Protein AF-A0A947MWM9-F1 (afdb_monomer)

Sequence (208 aa):
MKNFLLGLTVGILLVPLSTSAVAQLLSDVETGSWYEPAVVRMQELGILQGYSDGTFKPKKAVTRAELAVVMDRAIQTSCAEAKVSQDSPFNCDNVTQQSDPAAKRDAQRRSDVNTILSSIYQWAIDHQGAIPTGITSVSTEICVNSQSSCVGKVRLDELVGTYVVRIPIDPLSSGIEGSGYFVKVGADSELVTVSAPSAETSDISVTR

Structure (mmCIF, N/CA/C/O backbone):
data_AF-A0A947MWM9-F1
#
_entry.id   AF-A0A947MWM9-F1
#
loop_
_atom_site.group_PDB
_atom_site.id
_atom_site.type_symbol
_atom_site.label_atom_id
_atom_site.label_alt_id
_atom_site.label_comp_id
_atom_site.label_asym_id
_atom_site.label_entity_id
_atom_site.label_seq_id
_atom_site.pdbx_PDB_ins_code
_atom_site.Cartn_x
_atom_site.Cartn_y
_atom_site.Cartn_z
_atom_site.occupancy
_atom_site.B_iso_or_equiv
_atom_site.auth_seq_id
_atom_site.auth_comp_id
_atom_site.auth_asym_id
_atom_site.auth_atom_id
_atom_site.pdbx_PDB_model_num
ATOM 1 N N . MET A 1 1 ? -47.700 61.126 44.096 1.00 40.06 1 MET A N 1
ATOM 2 C CA . MET A 1 1 ? -47.581 60.350 42.842 1.00 40.06 1 MET A CA 1
ATOM 3 C C . MET A 1 1 ? -46.423 59.364 42.999 1.00 40.06 1 MET A C 1
ATOM 5 O O . MET A 1 1 ? -45.348 59.844 43.315 1.00 40.06 1 MET A O 1
ATOM 9 N N . LYS A 1 2 ? -46.667 58.058 42.751 1.00 44.44 2 LYS A N 1
ATOM 10 C CA . LYS A 1 2 ? -45.715 56.960 42.407 1.00 44.44 2 LYS A CA 1
ATOM 11 C C . LYS A 1 2 ? -44.733 56.509 43.520 1.00 44.44 2 LYS A C 1
ATOM 13 O O . LYS A 1 2 ? -43.898 57.294 43.930 1.00 44.44 2 LYS A O 1
ATOM 18 N N . ASN A 1 3 ? -44.886 55.349 44.178 1.00 43.09 3 ASN A N 1
ATOM 19 C CA . ASN A 1 3 ? -44.767 53.923 43.766 1.00 43.09 3 ASN A CA 1
ATOM 20 C C . ASN A 1 3 ? -43.345 53.482 43.356 1.00 43.09 3 ASN A C 1
ATOM 22 O O . ASN A 1 3 ? -42.877 53.986 42.342 1.00 43.09 3 ASN A O 1
ATOM 26 N N . PHE A 1 4 ? -42.768 52.499 44.083 1.00 47.03 4 PHE A N 1
ATOM 27 C CA . PHE A 1 4 ? -42.035 51.267 43.651 1.00 47.03 4 PHE A CA 1
ATOM 28 C C . PHE A 1 4 ? -40.983 50.861 44.717 1.00 47.03 4 PHE A C 1
ATOM 30 O O . PHE A 1 4 ? -40.026 51.595 44.921 1.00 47.03 4 PHE A O 1
ATOM 37 N N . LEU A 1 5 ? -41.173 49.870 45.603 1.00 44.47 5 LEU A N 1
ATOM 38 C CA . LEU A 1 5 ? -41.196 48.395 45.453 1.00 44.47 5 LEU A CA 1
ATOM 39 C C . LEU A 1 5 ? -39.948 47.752 44.802 1.00 44.47 5 LEU A C 1
ATOM 41 O O . LEU A 1 5 ? -39.786 47.813 43.592 1.00 44.47 5 LEU A O 1
ATOM 45 N N . LEU A 1 6 ? -39.161 47.083 45.667 1.00 45.66 6 LEU A N 1
ATOM 46 C CA . LEU A 1 6 ? -38.594 45.719 45.577 1.00 45.66 6 LEU A CA 1
ATOM 47 C C . LEU A 1 6 ? -37.868 45.261 44.293 1.00 45.66 6 LEU A C 1
ATOM 49 O O . LEU A 1 6 ? -38.456 45.201 43.221 1.00 45.66 6 LEU A O 1
ATOM 53 N N . GLY A 1 7 ? -36.639 44.743 44.454 1.00 45.38 7 GLY A N 1
ATOM 54 C CA . GLY A 1 7 ? -36.022 43.896 43.424 1.00 45.38 7 GLY A CA 1
ATOM 55 C C . GLY A 1 7 ? -34.546 43.527 43.608 1.00 45.38 7 GLY A C 1
ATOM 56 O O . GLY A 1 7 ? -33.757 43.761 42.700 1.00 45.38 7 GLY A O 1
ATOM 57 N N . LEU A 1 8 ? -34.155 42.927 44.740 1.00 52.09 8 LEU A N 1
ATOM 58 C CA . LEU A 1 8 ? -32.876 42.209 44.850 1.00 52.09 8 LEU A CA 1
ATOM 59 C C . LEU A 1 8 ? -33.013 40.872 44.098 1.00 52.09 8 LEU A C 1
ATOM 61 O O . LEU A 1 8 ? -33.569 39.919 44.637 1.00 52.09 8 LEU A O 1
ATOM 65 N N . THR A 1 9 ? -32.551 40.801 42.850 1.00 48.22 9 THR A N 1
ATOM 66 C CA . THR A 1 9 ? -32.461 39.538 42.100 1.00 48.22 9 THR A CA 1
ATOM 67 C C . THR A 1 9 ? -30.999 39.135 41.968 1.00 48.22 9 THR A C 1
ATOM 69 O O . THR A 1 9 ? -30.242 39.659 41.157 1.00 48.22 9 THR A O 1
ATOM 72 N N . VAL A 1 10 ? -30.590 38.199 42.823 1.00 53.94 10 VAL A N 1
ATOM 73 C CA . VAL A 1 10 ? -29.355 37.434 42.655 1.00 53.94 10 VAL A CA 1
ATOM 74 C C . VAL A 1 10 ? -29.582 36.510 41.461 1.00 53.94 10 VAL A C 1
ATOM 76 O O . VAL A 1 10 ? -30.335 35.542 41.548 1.00 53.94 10 VAL A O 1
ATOM 79 N N . GLY A 1 11 ? -28.982 36.850 40.322 1.00 53.66 11 GLY A N 1
ATOM 80 C CA . GLY A 1 11 ? -28.946 35.982 39.153 1.00 53.66 11 GLY A CA 1
ATOM 81 C C . GLY A 1 11 ? -28.130 34.734 39.471 1.00 53.66 11 GLY A C 1
ATOM 82 O O . GLY A 1 11 ? -26.904 34.791 39.525 1.00 53.66 11 GLY A O 1
ATOM 83 N N . ILE A 1 12 ? -28.814 33.609 39.692 1.00 62.94 12 ILE A N 1
ATOM 84 C CA . ILE A 1 12 ? -28.203 32.281 39.654 1.00 62.94 12 ILE A CA 1
ATOM 85 C C . ILE A 1 12 ? -27.679 32.078 38.231 1.00 62.94 12 ILE A C 1
ATOM 87 O O . ILE A 1 12 ? -28.436 31.886 37.280 1.00 62.94 12 ILE A O 1
ATOM 91 N N . LEU A 1 13 ? -26.360 32.189 38.096 1.00 50.72 13 LEU A N 1
ATOM 92 C CA . LEU A 1 13 ? -25.626 31.782 36.914 1.00 50.72 13 LEU A CA 1
ATOM 93 C C . LEU A 1 13 ? -25.740 30.253 36.837 1.00 50.72 13 LEU A C 1
ATOM 95 O O . LEU A 1 13 ? -25.139 29.536 37.637 1.00 50.72 13 LEU A O 1
ATOM 99 N N . LEU A 1 14 ? -26.574 29.759 35.923 1.00 59.94 14 LEU A N 1
ATOM 100 C CA . LEU A 1 14 ? -26.740 28.335 35.648 1.00 59.94 14 LEU A CA 1
ATOM 101 C C . LEU A 1 14 ? -25.460 27.822 34.968 1.00 59.94 14 LEU A C 1
ATOM 103 O O . LEU A 1 14 ? -25.344 27.832 33.745 1.00 59.94 14 LEU A O 1
ATOM 107 N N . VAL A 1 15 ? -24.464 27.435 35.767 1.00 69.19 15 VAL A N 1
ATOM 108 C CA . VAL A 1 15 ? -23.270 26.742 35.269 1.00 69.19 15 VAL A CA 1
ATOM 109 C C . VAL A 1 15 ? -23.716 25.365 34.769 1.00 69.19 15 VAL A C 1
ATOM 111 O O . VAL A 1 15 ? -24.324 24.624 35.546 1.00 69.19 15 VAL A O 1
ATOM 114 N N . PRO A 1 16 ? -23.453 24.988 33.505 1.00 57.91 16 PRO A N 1
ATOM 115 C CA . PRO A 1 16 ? -23.694 23.623 33.068 1.00 57.91 16 PRO A CA 1
ATOM 116 C C . PRO A 1 16 ? -22.773 22.700 33.872 1.00 57.91 16 PRO A C 1
ATOM 118 O O . PRO A 1 16 ? -21.550 22.817 33.801 1.00 57.91 16 PRO A O 1
ATOM 121 N N . LEU A 1 17 ? -23.356 21.799 34.669 1.00 57.94 17 LEU A N 1
ATOM 122 C CA . LEU A 1 17 ? -22.604 20.696 35.257 1.00 57.94 17 LEU A CA 1
ATOM 123 C C . LEU A 1 17 ? -22.073 19.852 34.098 1.00 57.94 17 LEU A C 1
ATOM 125 O O . LEU A 1 17 ? -22.848 19.205 33.394 1.00 57.94 17 LEU A O 1
ATOM 129 N N . SER A 1 18 ? -20.758 19.860 33.901 1.00 56.00 18 SER A N 1
ATOM 130 C CA . SER A 1 18 ? -20.085 18.863 33.080 1.00 56.00 18 SER A CA 1
ATOM 131 C C . SER A 1 18 ? -20.393 17.494 33.681 1.00 56.00 18 SER A C 1
ATOM 133 O O . SER A 1 18 ? -19.888 17.147 34.748 1.00 56.00 18 SER A O 1
ATOM 135 N N . THR A 1 19 ? -21.270 16.727 33.039 1.00 51.34 19 THR A N 1
ATOM 136 C CA . THR A 1 19 ? -21.517 15.335 33.406 1.00 51.34 19 THR A CA 1
ATOM 137 C C . THR A 1 19 ? -20.264 14.536 33.074 1.00 51.34 19 THR A C 1
ATOM 139 O O . THR A 1 19 ? -20.015 14.224 31.910 1.00 51.34 19 THR A O 1
ATOM 142 N N . SER A 1 20 ? -19.454 14.229 34.086 1.00 55.44 20 SER A N 1
ATOM 143 C CA . SER A 1 20 ? -18.407 13.216 33.968 1.00 55.44 20 SER A CA 1
ATOM 144 C C . SER A 1 20 ? -19.063 11.878 33.630 1.00 55.44 20 SER A C 1
ATOM 146 O O . SER A 1 20 ? -20.070 11.515 34.241 1.00 55.44 20 SER A O 1
ATOM 148 N N . ALA A 1 21 ? -18.520 11.154 32.652 1.00 54.50 21 ALA A N 1
ATOM 149 C CA . ALA A 1 21 ? -18.983 9.812 32.328 1.00 54.50 21 ALA A CA 1
ATOM 150 C C . ALA A 1 21 ? -18.843 8.922 33.575 1.00 54.50 21 ALA A C 1
ATOM 152 O O . ALA A 1 21 ? -17.736 8.678 34.052 1.00 54.50 21 ALA A O 1
ATOM 153 N N . VAL A 1 22 ? -19.970 8.483 34.137 1.00 51.91 22 VAL A N 1
ATOM 154 C CA . VAL A 1 22 ? -19.981 7.500 35.223 1.00 51.91 22 VAL A CA 1
ATOM 155 C C . VAL A 1 22 ? -19.585 6.165 34.606 1.00 51.91 22 VAL A C 1
ATOM 157 O O . VAL A 1 22 ? -20.223 5.727 33.649 1.00 51.91 22 VAL A O 1
ATOM 160 N N . ALA A 1 23 ? -18.535 5.530 35.129 1.00 56.53 23 ALA A N 1
ATOM 161 C CA . ALA A 1 23 ? -18.174 4.170 34.749 1.00 56.53 23 ALA A CA 1
ATOM 162 C C . ALA A 1 23 ? -19.399 3.266 34.956 1.00 56.53 23 ALA A C 1
ATOM 164 O O . ALA A 1 23 ? -19.880 3.096 36.078 1.00 56.53 23 ALA A O 1
ATOM 165 N N . GLN A 1 24 ? -19.966 2.762 33.861 1.00 63.44 24 GLN A N 1
ATOM 166 C CA . GLN A 1 24 ? -21.181 1.964 33.916 1.00 63.44 24 GLN A CA 1
ATOM 167 C C . GLN A 1 24 ? -20.844 0.594 34.500 1.00 63.44 24 GLN A C 1
ATOM 169 O O . GLN A 1 24 ? -20.063 -0.156 33.917 1.00 63.44 24 GLN A O 1
ATOM 174 N N . LEU A 1 25 ? -21.425 0.272 35.656 1.00 75.50 25 LEU A N 1
ATOM 175 C CA . LEU A 1 25 ? -21.245 -1.031 36.286 1.00 75.50 25 LEU A CA 1
ATOM 176 C C . LEU A 1 25 ? -21.862 -2.109 35.381 1.00 75.50 25 LEU A C 1
ATOM 178 O O . LEU A 1 25 ? -23.067 -2.076 35.122 1.00 75.50 25 LEU A O 1
ATOM 182 N N . LEU A 1 26 ? -21.040 -3.034 34.877 1.00 87.06 26 LEU A N 1
ATOM 183 C CA . LEU A 1 26 ? -21.506 -4.117 34.010 1.00 87.06 26 LEU A CA 1
ATOM 184 C C . LEU A 1 26 ? -22.107 -5.231 34.865 1.00 87.06 26 LEU A C 1
ATOM 186 O O . LEU A 1 26 ? -21.438 -5.790 35.731 1.00 87.06 26 LEU A O 1
ATOM 190 N N . SER A 1 27 ? -23.380 -5.547 34.634 1.00 88.81 27 SER A N 1
ATOM 191 C CA . SER A 1 27 ? -24.179 -6.365 35.558 1.00 88.81 27 SER A CA 1
ATOM 192 C C . SER A 1 27 ? -23.750 -7.833 35.658 1.00 88.81 27 SER A C 1
ATOM 194 O O . SER A 1 27 ? -24.179 -8.536 36.566 1.00 88.81 27 SER A O 1
ATOM 196 N N . ASP A 1 28 ? -22.957 -8.319 34.707 1.00 91.00 28 ASP A N 1
ATOM 197 C CA . ASP A 1 28 ? -22.483 -9.703 34.600 1.00 91.00 28 ASP A CA 1
ATOM 198 C C . ASP A 1 28 ? -20.964 -9.840 34.813 1.00 91.00 28 ASP A C 1
ATOM 200 O O . ASP A 1 28 ? -20.381 -10.880 34.496 1.00 91.00 28 ASP A O 1
ATOM 204 N N . VAL A 1 29 ? -20.323 -8.802 35.360 1.00 89.94 29 VAL A N 1
ATOM 205 C CA . VAL A 1 29 ? 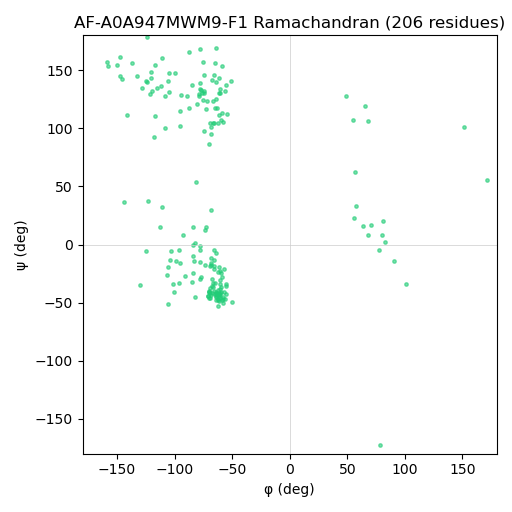-18.939 -8.855 35.838 1.00 89.94 29 VAL A CA 1
ATOM 206 C C . VAL A 1 29 ? -18.961 -9.149 37.334 1.00 89.94 29 VAL A C 1
ATOM 208 O O . VAL A 1 29 ? -19.249 -8.286 38.159 1.00 89.94 29 VAL A O 1
ATOM 211 N N . GLU A 1 30 ? -18.691 -10.404 37.685 1.00 88.50 30 GLU A N 1
ATOM 212 C CA . GLU A 1 30 ? -18.716 -10.864 39.073 1.00 88.50 30 GLU A CA 1
ATOM 213 C C . GLU A 1 30 ? -17.451 -10.420 39.825 1.00 88.50 30 GLU A C 1
ATOM 215 O O . GLU A 1 30 ? -16.326 -10.587 39.336 1.00 88.50 30 GLU A O 1
ATOM 220 N N . THR A 1 31 ? -17.629 -9.865 41.028 1.00 85.94 31 THR A N 1
ATOM 221 C CA . THR A 1 31 ? -16.524 -9.399 41.876 1.00 85.94 31 THR A CA 1
ATOM 222 C C . THR A 1 31 ? -15.581 -10.550 42.223 1.00 85.94 31 THR A C 1
ATOM 224 O O . THR A 1 31 ? -16.013 -11.606 42.679 1.00 85.94 31 THR A O 1
ATOM 227 N N . GLY A 1 32 ? -14.277 -10.341 42.025 1.00 86.88 32 GLY A N 1
ATOM 228 C CA . GLY A 1 32 ? -13.253 -11.358 42.284 1.00 86.88 32 GLY A CA 1
ATOM 229 C C . GLY A 1 32 ? -13.067 -12.373 41.153 1.00 86.88 32 GLY A C 1
ATOM 230 O O . GLY A 1 32 ? -12.232 -13.272 41.271 1.00 86.88 32 GLY A O 1
ATOM 231 N N . SER A 1 33 ? -13.796 -12.238 40.042 1.00 90.69 33 SER A N 1
ATOM 232 C CA . SER A 1 33 ? -13.479 -12.992 38.832 1.00 90.69 33 SER A CA 1
ATOM 233 C C . SER A 1 33 ? -12.124 -12.556 38.262 1.00 90.69 33 SER A C 1
ATOM 235 O O . SER A 1 33 ? -11.736 -11.394 38.335 1.00 90.69 33 SER A O 1
ATOM 237 N N . TRP A 1 34 ? -11.382 -13.493 37.669 1.00 93.56 34 TRP A N 1
ATOM 238 C CA . TRP A 1 34 ? -10.013 -13.236 37.193 1.00 93.56 34 TRP A CA 1
ATOM 239 C C . TRP A 1 34 ? -9.920 -12.139 36.116 1.00 93.56 34 TRP A C 1
ATOM 241 O O . TRP A 1 34 ? -8.857 -11.553 35.928 1.00 93.56 34 TRP A O 1
ATOM 251 N N . TYR A 1 35 ? -11.019 -11.878 35.401 1.00 90.50 35 TYR A N 1
ATOM 252 C CA . TYR A 1 35 ? -11.106 -10.883 34.331 1.00 90.50 35 TYR A CA 1
ATOM 253 C C . TYR A 1 35 ? -11.644 -9.528 34.806 1.00 90.50 35 TYR A C 1
ATOM 255 O O . TYR A 1 35 ? -11.470 -8.543 34.092 1.00 90.50 35 TYR A O 1
ATOM 263 N N . GLU A 1 36 ? -12.269 -9.453 35.985 1.00 91.62 36 GLU A N 1
ATOM 264 C CA . GLU A 1 36 ? -12.811 -8.212 36.550 1.00 91.62 36 GLU A CA 1
ATOM 265 C C . GLU A 1 36 ? -11.807 -7.049 36.548 1.00 91.62 36 GLU A C 1
ATOM 267 O O . GLU A 1 36 ? -12.149 -6.015 35.966 1.00 91.62 36 GLU A O 1
ATOM 272 N N . PRO A 1 37 ? -10.555 -7.192 37.033 1.00 91.06 37 PRO A N 1
ATOM 273 C CA . PRO A 1 37 ? -9.639 -6.052 37.079 1.00 91.06 37 PRO A CA 1
ATOM 274 C C . PRO A 1 37 ? -9.275 -5.543 35.679 1.00 91.06 37 PRO A C 1
ATOM 276 O O . PRO A 1 37 ? -9.096 -4.342 35.475 1.00 91.06 37 PRO A O 1
ATOM 279 N N . ALA A 1 38 ? -9.203 -6.439 34.689 1.00 91.44 38 ALA A N 1
ATOM 280 C CA . ALA A 1 38 ? -8.938 -6.063 33.305 1.00 91.44 38 ALA A CA 1
ATOM 281 C C . ALA A 1 38 ? -10.135 -5.331 32.684 1.00 91.44 38 ALA A C 1
ATOM 283 O O . ALA A 1 38 ? -9.955 -4.302 32.036 1.00 91.44 38 ALA A O 1
ATOM 284 N N . VAL A 1 39 ? -11.357 -5.826 32.907 1.00 91.31 39 VAL A N 1
ATOM 285 C CA . VAL A 1 39 ? -12.582 -5.208 32.382 1.00 91.31 39 VAL A CA 1
ATOM 286 C C . VAL A 1 39 ? -12.786 -3.821 32.974 1.00 91.31 39 VAL A C 1
ATOM 288 O O . VAL A 1 39 ? -12.988 -2.873 32.217 1.00 91.31 39 VAL A O 1
ATOM 291 N N . VAL A 1 40 ? -12.655 -3.685 34.295 1.00 89.25 40 VAL A N 1
ATOM 292 C CA . VAL A 1 40 ? -12.770 -2.396 34.989 1.00 89.25 40 VAL A CA 1
ATOM 293 C C . VAL A 1 40 ? -11.735 -1.415 34.448 1.00 89.25 40 VAL A C 1
ATOM 295 O O . VAL A 1 40 ? -12.092 -0.312 34.035 1.00 89.25 40 VAL A O 1
ATOM 298 N N . ARG A 1 41 ? -10.470 -1.837 34.323 1.00 89.62 41 ARG A N 1
ATOM 299 C CA . ARG A 1 41 ? -9.419 -0.976 33.771 1.00 89.62 41 ARG A CA 1
ATOM 300 C C . ARG A 1 41 ? -9.707 -0.547 32.331 1.00 89.62 41 ARG A C 1
ATOM 302 O O . ARG A 1 41 ? -9.496 0.609 31.973 1.00 89.62 41 ARG A O 1
ATOM 309 N N . MET A 1 42 ? -10.201 -1.454 31.492 1.00 90.50 42 MET A N 1
ATOM 310 C CA . MET A 1 42 ? -10.573 -1.134 30.112 1.00 90.50 42 MET A CA 1
ATOM 311 C C . MET A 1 42 ? -11.781 -0.191 30.029 1.00 90.50 42 MET A C 1
ATOM 313 O O . MET A 1 42 ? -11.853 0.592 29.080 1.00 90.50 42 MET A O 1
ATOM 317 N N . GLN A 1 43 ? -12.704 -0.233 30.996 1.00 89.00 43 GLN A N 1
ATOM 318 C CA . GLN A 1 43 ? -13.803 0.731 31.096 1.00 89.00 43 GLN A CA 1
ATOM 319 C C . GLN A 1 43 ? -13.325 2.119 31.518 1.00 89.00 43 GLN A C 1
ATOM 321 O O . GLN A 1 43 ? -13.723 3.103 30.899 1.00 89.00 43 GLN A O 1
ATOM 326 N N . GLU A 1 44 ? -12.437 2.205 32.512 1.00 86.69 44 GLU A N 1
ATOM 327 C CA . GLU A 1 44 ? -11.815 3.470 32.934 1.00 86.69 44 GLU A CA 1
ATOM 328 C C . GLU A 1 44 ? -11.083 4.161 31.780 1.00 86.69 44 GLU A C 1
ATOM 330 O O . GLU A 1 44 ? -11.169 5.375 31.613 1.00 86.69 44 GLU A O 1
ATOM 335 N N . LEU A 1 45 ? -10.387 3.369 30.959 1.00 86.94 45 LEU A N 1
ATOM 336 C CA . LEU A 1 45 ? -9.658 3.837 29.783 1.00 86.94 45 LEU A CA 1
ATOM 337 C C . LEU A 1 45 ? -10.562 4.126 28.570 1.00 86.94 45 LEU A C 1
ATOM 339 O O . LEU A 1 45 ? -10.058 4.503 27.511 1.00 86.94 45 LEU A O 1
ATOM 343 N N . GLY A 1 46 ? -11.877 3.907 28.681 1.00 87.38 46 GLY A N 1
ATOM 344 C CA . GLY A 1 46 ? -12.841 4.093 27.591 1.00 87.38 46 GLY A CA 1
ATOM 345 C C . GLY A 1 46 ? -12.700 3.098 26.430 1.00 87.38 46 GLY A C 1
ATOM 346 O O . GLY A 1 46 ? -13.375 3.240 25.408 1.00 87.38 46 GLY A O 1
ATOM 347 N N . ILE A 1 47 ? -11.852 2.076 26.576 1.00 90.75 47 ILE A N 1
ATOM 348 C CA . ILE A 1 47 ? -11.599 1.042 25.564 1.00 90.75 47 ILE A CA 1
ATOM 349 C C . ILE A 1 47 ? -12.834 0.144 25.420 1.00 90.75 47 ILE A C 1
ATOM 351 O O . ILE A 1 47 ? -13.244 -0.216 24.310 1.00 90.75 47 ILE A O 1
ATOM 355 N N . LEU A 1 48 ? -13.468 -0.173 26.548 1.00 90.31 48 LEU A N 1
ATOM 356 C CA . LEU A 1 48 ? -14.648 -1.020 26.622 1.00 90.31 48 LEU A CA 1
ATOM 357 C C . LEU A 1 48 ? -15.794 -0.298 27.331 1.00 90.31 48 LEU A C 1
ATOM 359 O O . LEU A 1 48 ? -15.577 0.385 28.317 1.00 90.31 48 LEU A O 1
ATOM 363 N N . GLN A 1 49 ? -17.025 -0.458 26.848 1.00 85.69 49 GLN A N 1
ATOM 364 C CA . GLN A 1 49 ? -18.216 0.140 27.480 1.00 85.69 49 GLN A CA 1
ATOM 365 C C . GLN A 1 49 ? -19.299 -0.894 27.820 1.00 85.69 49 GLN A C 1
ATOM 367 O O . GLN A 1 49 ? -20.287 -0.560 28.460 1.00 85.69 49 GLN A O 1
ATOM 372 N N . GLY A 1 50 ? -19.103 -2.152 27.419 1.00 87.88 50 GLY A N 1
ATOM 373 C CA . GLY A 1 50 ? -20.140 -3.176 27.457 1.00 87.88 50 GLY A CA 1
ATOM 374 C C . GLY A 1 50 ? -21.125 -3.051 26.295 1.00 87.88 50 GLY A C 1
ATOM 375 O O . GLY A 1 50 ? -20.923 -2.293 25.343 1.00 87.88 50 GLY A O 1
ATOM 376 N N . TYR A 1 51 ? -22.174 -3.856 26.352 1.00 90.19 51 TYR A N 1
ATOM 377 C CA . TYR A 1 51 ? -23.290 -3.834 25.418 1.00 90.19 51 TYR A CA 1
ATOM 378 C C . TYR A 1 51 ? -24.357 -2.838 25.884 1.00 90.19 51 TYR A C 1
ATOM 380 O O . TYR A 1 51 ? -24.382 -2.410 27.036 1.00 90.19 51 TYR A O 1
ATOM 388 N N . SER A 1 52 ? -25.288 -2.496 24.993 1.00 88.62 52 SER A N 1
ATOM 389 C CA . SER A 1 52 ? -26.395 -1.576 25.294 1.00 88.62 52 SER A CA 1
ATOM 390 C C . SER A 1 52 ? -27.331 -2.060 26.407 1.00 88.62 52 SER A C 1
ATOM 392 O O . SER A 1 52 ? -28.054 -1.254 26.983 1.00 88.62 52 SER A O 1
ATOM 394 N N . ASP A 1 53 ? -27.318 -3.359 26.711 1.00 89.75 53 ASP A N 1
ATOM 395 C CA . ASP A 1 53 ? -28.047 -3.973 27.824 1.00 89.75 53 ASP A CA 1
ATOM 396 C C . ASP A 1 53 ? -27.308 -3.853 29.175 1.00 89.75 53 ASP A C 1
ATOM 398 O O . ASP A 1 53 ? -27.814 -4.333 30.185 1.00 89.75 53 ASP A O 1
ATOM 402 N N . GLY A 1 54 ? -26.136 -3.205 29.212 1.00 89.38 54 GLY A N 1
ATOM 403 C CA . GLY A 1 54 ? -25.341 -3.013 30.426 1.00 89.38 54 GLY A CA 1
ATOM 404 C C . GLY A 1 54 ? -24.494 -4.226 30.824 1.00 89.38 54 GLY A C 1
ATOM 405 O O . GLY A 1 54 ? -24.098 -4.331 31.981 1.00 89.38 54 GLY A O 1
ATOM 406 N N . THR A 1 55 ? -24.218 -5.146 29.896 1.00 92.31 55 THR A N 1
ATOM 407 C CA . THR A 1 55 ? -23.426 -6.365 30.152 1.00 92.31 55 THR A CA 1
ATOM 408 C C . THR A 1 55 ? -22.057 -6.349 29.456 1.00 92.31 55 THR A C 1
ATOM 410 O O . THR A 1 55 ? -21.841 -5.617 28.493 1.00 92.31 55 THR A O 1
ATOM 413 N N . PHE A 1 56 ? -21.118 -7.178 29.913 1.00 92.06 56 PHE A N 1
ATOM 414 C CA . PHE A 1 56 ? -19.812 -7.468 29.310 1.00 92.06 56 PHE A CA 1
ATOM 415 C C . PHE A 1 56 ? -19.830 -8.744 28.451 1.00 92.06 56 PHE A C 1
ATOM 417 O O . PHE A 1 56 ? -19.143 -8.826 27.435 1.00 92.06 56 PHE A O 1
ATOM 424 N N . LYS A 1 57 ? -20.634 -9.737 28.839 1.00 93.12 57 LYS A N 1
ATOM 425 C CA . LYS A 1 57 ? -20.748 -11.086 28.259 1.00 93.12 57 LYS A CA 1
ATOM 426 C C . LYS A 1 57 ? -19.408 -11.843 28.240 1.00 93.12 57 LYS A C 1
ATOM 428 O O . LYS A 1 57 ? -18.973 -12.261 27.166 1.00 93.12 57 LYS A O 1
ATOM 433 N N . PRO A 1 58 ? -18.781 -12.127 29.402 1.00 91.06 58 PRO A N 1
ATOM 434 C CA . PRO A 1 58 ? -17.424 -12.694 29.490 1.00 91.06 58 PRO A CA 1
ATOM 435 C C . PRO A 1 58 ? -17.251 -14.060 28.808 1.00 91.06 58 PRO A C 1
ATOM 437 O O . PRO A 1 58 ? -16.145 -14.437 28.434 1.00 91.06 58 PRO A O 1
ATOM 440 N N . LYS A 1 59 ? -18.339 -14.824 28.652 1.00 91.94 59 LYS A N 1
ATOM 441 C CA . LYS A 1 59 ? -18.338 -16.154 28.016 1.00 91.94 59 LYS A CA 1
ATOM 442 C C . LYS A 1 59 ? -18.733 -16.123 26.535 1.00 91.94 59 LYS A C 1
ATOM 444 O O . LYS A 1 59 ? -18.733 -17.167 25.887 1.00 91.94 59 LYS A O 1
ATOM 449 N N . LYS A 1 60 ? -19.119 -14.961 25.998 1.00 93.88 60 LYS A N 1
ATOM 450 C CA . LYS A 1 60 ? -19.500 -14.818 24.590 1.00 93.88 60 LYS A CA 1
ATOM 451 C C . LYS A 1 60 ? -18.233 -14.765 23.738 1.00 93.88 60 LYS A C 1
ATOM 453 O O . LYS A 1 60 ? -17.306 -14.020 24.038 1.00 93.88 60 LYS A O 1
ATOM 458 N N . ALA A 1 61 ? -18.222 -15.520 22.642 1.00 93.62 61 ALA A N 1
ATOM 459 C CA . ALA A 1 61 ? -17.170 -15.396 21.643 1.00 93.62 61 ALA A CA 1
ATOM 460 C C . ALA A 1 61 ? -17.162 -13.979 21.045 1.00 93.62 61 ALA A C 1
ATOM 462 O O . ALA A 1 61 ? -18.202 -13.465 20.623 1.00 93.62 61 ALA A O 1
ATOM 463 N N . VAL A 1 62 ? -15.981 -13.366 21.003 1.00 92.38 62 VAL A N 1
ATOM 464 C CA . VAL A 1 62 ? -15.778 -12.037 20.422 1.00 92.38 62 VAL A CA 1
ATOM 465 C C . VAL A 1 62 ? -15.721 -12.161 18.901 1.00 92.38 62 VAL A C 1
ATOM 467 O O . VAL A 1 62 ? -14.979 -12.980 18.357 1.00 92.38 62 VAL A O 1
ATOM 470 N N . THR A 1 63 ? -16.503 -11.350 18.194 1.00 94.75 63 THR A N 1
ATOM 471 C CA . THR A 1 63 ? -16.438 -11.280 16.729 1.00 94.75 63 THR A CA 1
ATOM 472 C C . THR A 1 63 ? -15.196 -10.516 16.271 1.00 94.75 63 THR A C 1
ATOM 474 O O . THR A 1 63 ? -14.672 -9.659 16.980 1.00 94.75 63 THR A O 1
ATOM 477 N N . ARG A 1 64 ? -14.742 -10.755 15.032 1.00 93.50 64 ARG A N 1
ATOM 478 C CA . ARG A 1 64 ? -13.621 -9.992 14.450 1.00 93.50 64 ARG A CA 1
ATOM 479 C C . ARG A 1 64 ? -13.868 -8.479 14.464 1.00 93.50 64 ARG A C 1
ATOM 481 O O . ARG A 1 64 ? -12.927 -7.723 14.672 1.00 93.50 64 ARG A O 1
ATOM 488 N N . ALA A 1 65 ? -15.115 -8.054 14.259 1.00 92.19 65 ALA A N 1
ATOM 489 C CA . ALA A 1 65 ? -15.491 -6.644 14.282 1.00 92.19 65 ALA A CA 1
ATOM 490 C C . ALA A 1 65 ? -15.419 -6.053 15.699 1.00 92.19 65 ALA A C 1
ATOM 492 O O . ALA A 1 65 ? -14.829 -4.995 15.884 1.00 92.19 65 ALA A O 1
ATOM 493 N N . GLU A 1 66 ? -15.955 -6.750 16.706 1.00 90.31 66 GLU A N 1
ATOM 494 C CA . GLU A 1 66 ? -15.865 -6.317 18.109 1.00 90.31 66 GLU A CA 1
ATOM 495 C C . GLU A 1 66 ? -14.404 -6.237 18.573 1.00 90.31 66 GLU A C 1
ATOM 497 O O . GLU A 1 66 ? -14.009 -5.249 19.190 1.00 90.31 66 GLU A O 1
ATOM 502 N N . LEU A 1 67 ? -13.579 -7.228 18.213 1.00 93.38 67 LEU A N 1
ATOM 503 C CA . LEU A 1 67 ? -12.150 -7.220 18.522 1.00 93.38 67 LEU A CA 1
ATOM 504 C C . LEU A 1 67 ? -11.431 -6.033 17.870 1.00 93.38 67 LEU A C 1
ATOM 506 O O . LEU A 1 67 ? -10.652 -5.357 18.537 1.00 93.38 67 LEU A O 1
ATOM 510 N N . ALA A 1 68 ? -11.707 -5.763 16.591 1.00 92.06 68 ALA A N 1
ATOM 511 C CA . ALA A 1 68 ? -11.101 -4.647 15.871 1.00 92.06 68 ALA A CA 1
ATOM 512 C C . ALA A 1 68 ? -11.426 -3.297 16.531 1.00 92.06 68 ALA A C 1
ATOM 514 O O . ALA A 1 68 ? -10.535 -2.469 16.686 1.00 92.06 68 ALA A O 1
ATOM 515 N N . VAL A 1 69 ? -12.669 -3.100 16.985 1.00 90.81 69 VAL A N 1
ATOM 516 C CA . VAL A 1 69 ? -13.082 -1.879 17.702 1.00 90.81 69 VAL A CA 1
ATOM 517 C C . VAL A 1 69 ? -12.359 -1.738 19.044 1.00 90.81 69 VAL A C 1
ATOM 519 O O . VAL A 1 69 ? -11.919 -0.644 19.393 1.00 90.81 69 VAL A O 1
ATOM 522 N N . VAL A 1 70 ? -12.219 -2.829 19.803 1.00 91.62 70 VAL A N 1
ATOM 523 C CA . VAL A 1 70 ? -11.484 -2.819 21.080 1.00 91.62 70 VAL A CA 1
ATOM 524 C C . VAL A 1 70 ? -10.005 -2.487 20.857 1.00 91.62 70 VAL A C 1
ATOM 526 O O . VAL A 1 70 ? -9.450 -1.665 21.584 1.00 91.62 70 VAL A O 1
ATOM 529 N N . MET A 1 71 ? -9.377 -3.077 19.836 1.00 91.31 71 MET A N 1
ATOM 530 C CA . MET A 1 71 ? -7.979 -2.808 19.482 1.00 91.31 71 MET A CA 1
ATOM 531 C C . MET A 1 71 ? -7.760 -1.362 19.032 1.00 91.31 71 MET A C 1
ATOM 533 O O . MET A 1 71 ? -6.823 -0.722 19.499 1.00 91.31 71 MET A O 1
ATOM 537 N N . ASP A 1 72 ? -8.630 -0.834 18.170 1.00 87.75 72 ASP A N 1
ATOM 538 C CA . ASP A 1 72 ? -8.554 0.549 17.687 1.00 87.75 72 ASP A CA 1
ATOM 539 C C 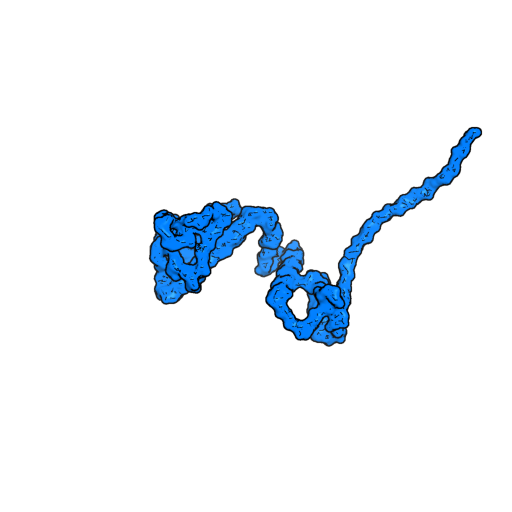. ASP A 1 72 ? -8.603 1.554 18.847 1.00 87.75 72 ASP A C 1
ATOM 541 O O . ASP A 1 72 ? -7.735 2.419 18.973 1.00 87.75 72 ASP A O 1
ATOM 545 N N . ARG A 1 73 ? -9.545 1.375 19.781 1.00 88.94 73 ARG A N 1
ATOM 546 C CA . ARG A 1 73 ? -9.629 2.222 20.979 1.00 88.94 73 ARG A CA 1
ATOM 547 C C . ARG A 1 73 ? -8.405 2.086 21.875 1.00 88.94 73 ARG A C 1
ATOM 549 O O . ARG A 1 73 ? -7.913 3.094 22.364 1.00 88.94 73 ARG A O 1
ATOM 556 N N . ALA A 1 74 ? -7.889 0.871 22.069 1.00 88.38 74 ALA A N 1
ATOM 557 C CA . ALA A 1 74 ? -6.685 0.657 22.870 1.00 88.38 74 ALA A CA 1
ATOM 558 C C . ALA A 1 74 ? -5.464 1.383 22.279 1.00 88.38 74 ALA A C 1
ATOM 560 O O . ALA A 1 74 ? -4.723 2.034 23.015 1.00 88.38 74 ALA A O 1
ATOM 561 N N . ILE A 1 75 ? -5.294 1.335 20.952 1.00 85.44 75 ILE A N 1
ATO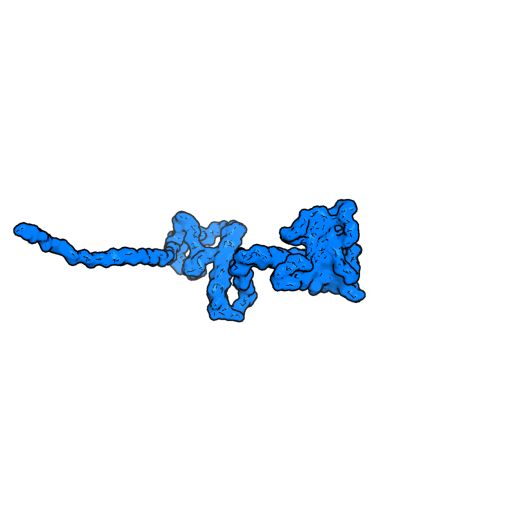M 562 C CA . ILE A 1 75 ? -4.237 2.071 20.246 1.00 85.44 75 ILE A CA 1
ATOM 563 C C . ILE A 1 75 ? -4.427 3.577 20.445 1.00 85.44 75 ILE A C 1
ATOM 565 O O . ILE A 1 75 ? -3.485 4.263 20.839 1.00 85.44 75 ILE A O 1
ATOM 569 N N . GLN A 1 76 ? -5.640 4.096 20.250 1.00 81.62 76 GLN A N 1
ATOM 570 C CA . GLN A 1 76 ? -5.925 5.522 20.431 1.00 81.62 76 GLN A CA 1
ATOM 571 C C . GLN A 1 76 ? -5.667 5.996 21.865 1.00 81.62 76 GLN A C 1
ATOM 573 O O . GLN A 1 76 ? -5.047 7.044 22.042 1.00 81.62 76 GLN A O 1
ATOM 578 N N . THR A 1 77 ? -6.071 5.225 22.880 1.00 82.44 77 THR A N 1
ATOM 579 C CA . THR A 1 77 ? -5.782 5.536 24.287 1.00 82.44 77 THR A CA 1
ATOM 580 C C . THR A 1 77 ? -4.278 5.544 24.547 1.00 82.44 77 THR A C 1
ATOM 582 O O . THR A 1 77 ? -3.768 6.518 25.097 1.00 82.44 77 THR A O 1
ATOM 585 N N . SER A 1 78 ? -3.544 4.531 24.071 1.00 77.31 78 SER A N 1
ATOM 586 C CA . SER A 1 78 ? -2.082 4.492 24.217 1.00 77.31 78 SER A CA 1
ATOM 587 C C . SER A 1 78 ? -1.401 5.682 23.532 1.00 77.31 78 SER A C 1
ATOM 589 O O . SER A 1 78 ? -0.438 6.238 24.050 1.00 77.31 78 SER A O 1
ATOM 591 N N . CYS A 1 79 ? -1.956 6.146 22.411 1.00 68.56 79 CYS A N 1
ATOM 592 C CA . CYS A 1 79 ? -1.467 7.316 21.699 1.00 68.56 79 CYS A CA 1
ATOM 593 C C . CYS A 1 79 ? -1.854 8.648 22.344 1.00 68.56 79 CYS A C 1
ATOM 595 O O . CYS A 1 79 ? -1.127 9.630 22.195 1.00 68.56 79 CYS A O 1
ATOM 597 N N . ALA A 1 80 ? -2.970 8.710 23.069 1.00 68.56 80 ALA A N 1
ATOM 598 C CA . ALA A 1 80 ? -3.327 9.871 23.874 1.00 68.56 80 ALA A CA 1
ATOM 599 C C . ALA A 1 80 ? -2.401 9.998 25.094 1.00 68.56 80 ALA A C 1
ATOM 601 O O . ALA A 1 80 ? -1.941 11.099 25.393 1.00 68.56 80 ALA A O 1
ATOM 602 N N . GLU A 1 81 ? -2.071 8.878 25.742 1.00 60.66 81 GLU A N 1
ATOM 603 C CA . GLU A 1 81 ? -1.114 8.823 26.853 1.00 60.66 81 GLU A CA 1
ATOM 604 C C . GLU A 1 81 ? 0.331 9.087 26.378 1.00 60.66 81 GLU A C 1
ATOM 606 O O . GLU A 1 81 ? 1.069 9.821 27.033 1.00 60.66 81 GLU A O 1
ATOM 611 N N . ALA A 1 82 ? 0.723 8.602 25.193 1.00 54.16 82 ALA A N 1
ATOM 612 C CA . ALA A 1 82 ? 2.054 8.823 24.612 1.00 54.16 82 ALA A CA 1
ATOM 613 C C . ALA A 1 82 ? 2.355 10.288 24.248 1.00 54.16 82 ALA A C 1
ATOM 615 O O . ALA A 1 82 ? 3.522 10.668 24.168 1.00 54.16 82 ALA A O 1
ATOM 616 N N . LYS A 1 83 ? 1.347 11.164 24.110 1.00 47.94 83 LYS A N 1
ATOM 617 C CA . LYS A 1 83 ? 1.582 12.620 23.993 1.00 47.94 83 LYS A CA 1
ATOM 618 C C . LYS A 1 83 ? 2.212 13.234 25.255 1.00 47.94 83 LYS A C 1
ATOM 620 O O . LYS A 1 83 ? 2.594 14.402 25.225 1.00 47.94 83 LYS A O 1
ATOM 625 N N . VAL A 1 84 ? 2.345 12.461 26.336 1.00 50.72 84 VAL A N 1
ATOM 626 C CA . VAL A 1 84 ? 3.019 12.840 27.588 1.00 50.72 84 VAL A CA 1
ATOM 627 C C . VAL A 1 84 ? 4.462 12.297 27.668 1.00 50.72 84 VAL A C 1
ATOM 629 O O . VAL A 1 84 ? 5.251 12.803 28.462 1.00 50.72 84 VAL A O 1
ATOM 632 N N . SER A 1 85 ? 4.870 11.348 26.814 1.00 49.31 85 SER A N 1
ATOM 633 C CA . SER A 1 85 ? 6.245 10.816 26.782 1.00 49.31 85 SER A CA 1
ATOM 634 C C . SER A 1 85 ? 6.721 10.553 25.348 1.00 49.31 85 SER A C 1
ATOM 636 O O . SER A 1 85 ? 6.251 9.624 24.693 1.00 49.31 85 SER A O 1
ATOM 638 N N . GLN A 1 86 ? 7.688 11.348 24.880 1.00 52.91 86 GLN A N 1
ATOM 639 C CA . GLN A 1 86 ? 8.246 11.356 23.515 1.00 52.91 86 GLN A CA 1
ATOM 640 C C . GLN A 1 86 ? 9.078 10.110 23.122 1.00 52.91 86 GLN A C 1
ATOM 642 O O . GLN A 1 86 ? 9.997 10.228 22.320 1.00 52.91 86 GLN A O 1
ATOM 647 N N . ASP A 1 87 ? 8.790 8.929 23.671 1.00 53.28 87 ASP A N 1
ATOM 648 C CA . ASP A 1 87 ? 9.567 7.706 23.400 1.00 53.28 87 ASP A CA 1
ATOM 649 C C . ASP A 1 87 ? 8.680 6.444 23.348 1.00 53.28 87 ASP A C 1
ATOM 651 O O . ASP A 1 87 ? 9.031 5.365 23.824 1.00 53.28 87 ASP A O 1
ATOM 655 N N . SER A 1 88 ? 7.460 6.586 22.813 1.00 55.28 88 SER A N 1
ATOM 656 C CA . SER A 1 88 ? 6.568 5.444 22.586 1.00 55.28 88 SER A CA 1
ATOM 657 C C . SER A 1 88 ? 7.050 4.617 21.385 1.00 55.28 88 SER A C 1
ATOM 659 O O . SER A 1 88 ? 7.257 5.182 20.309 1.00 55.28 88 SER A O 1
ATOM 661 N N . PRO A 1 89 ? 7.136 3.277 21.500 1.00 57.50 89 PRO A N 1
ATOM 662 C CA . PRO A 1 89 ? 7.439 2.398 20.368 1.00 57.50 89 PRO A CA 1
ATOM 663 C C . PRO A 1 89 ? 6.328 2.400 19.303 1.00 57.50 89 PRO A C 1
ATOM 665 O O . PRO A 1 89 ? 6.532 1.915 18.190 1.00 57.50 89 PRO A O 1
ATOM 668 N N . PHE A 1 90 ? 5.151 2.944 19.628 1.00 58.28 90 PHE A N 1
ATOM 669 C CA . PHE A 1 90 ? 4.054 3.142 18.692 1.00 58.28 90 PHE A CA 1
ATOM 670 C C . PHE A 1 90 ? 4.104 4.568 18.140 1.00 58.28 90 PHE A C 1
ATOM 672 O O . PHE A 1 90 ? 3.908 5.533 18.881 1.00 58.28 90 PHE A O 1
ATOM 679 N N . ASN A 1 91 ? 4.351 4.694 16.832 1.00 61.53 91 ASN A N 1
ATOM 680 C CA . ASN A 1 91 ? 4.326 5.972 16.127 1.00 61.53 91 ASN A CA 1
ATOM 681 C C . ASN A 1 91 ? 2.888 6.519 16.064 1.00 61.53 91 ASN A C 1
ATOM 683 O O . ASN A 1 91 ? 2.099 6.168 15.184 1.00 61.53 91 ASN A O 1
ATOM 687 N N . CYS A 1 92 ? 2.554 7.375 17.023 1.00 61.62 92 CYS A N 1
ATOM 688 C CA . CYS A 1 92 ? 1.233 7.972 17.184 1.00 61.62 92 CYS A CA 1
ATOM 689 C C . CYS A 1 92 ? 1.001 9.219 16.318 1.00 61.62 92 CYS A C 1
ATOM 691 O O . CYS A 1 92 ? -0.103 9.772 16.324 1.00 61.62 92 CYS A O 1
ATOM 693 N N . ASP A 1 93 ? 1.995 9.633 15.527 1.00 57.09 93 ASP A N 1
ATOM 694 C CA . ASP A 1 93 ? 1.902 10.818 14.672 1.00 57.09 93 ASP A CA 1
ATOM 695 C C . ASP A 1 93 ? 0.860 10.647 13.553 1.00 57.09 93 ASP A C 1
ATOM 697 O O . ASP A 1 93 ? 0.310 11.627 13.050 1.00 57.09 93 ASP A O 1
ATOM 701 N N . ASN A 1 94 ? 0.496 9.406 13.212 1.00 55.62 94 ASN A N 1
ATOM 702 C CA . ASN A 1 94 ? -0.423 9.122 12.109 1.00 55.62 94 ASN A CA 1
ATOM 703 C C . ASN A 1 94 ? -1.921 9.225 12.474 1.00 55.62 94 ASN A C 1
ATOM 705 O O . ASN A 1 94 ? -2.763 9.302 11.586 1.00 55.62 94 ASN A O 1
ATOM 709 N N . VAL A 1 95 ? -2.294 9.270 13.761 1.00 54.41 95 VAL A N 1
ATOM 710 C CA . VAL A 1 95 ? -3.721 9.366 14.154 1.00 54.41 95 VAL A CA 1
ATOM 711 C C . VAL A 1 95 ? -4.249 10.799 13.998 1.00 54.41 95 VAL A C 1
ATOM 713 O O . VAL A 1 95 ? -5.421 11.004 13.687 1.00 54.41 95 VAL A O 1
ATOM 716 N N . THR A 1 96 ? -3.386 11.809 14.151 1.00 49.62 96 THR A N 1
ATOM 717 C CA . THR A 1 96 ? -3.771 13.228 14.031 1.00 49.62 96 THR A CA 1
ATOM 718 C C . THR A 1 96 ? -3.347 13.909 12.730 1.00 49.62 96 THR A C 1
ATOM 720 O O . THR A 1 96 ? -3.888 14.968 12.425 1.00 49.62 96 THR A O 1
ATOM 723 N N . GLN A 1 97 ? -2.457 13.315 11.925 1.00 50.25 97 GLN A N 1
ATOM 724 C CA . GLN A 1 97 ? -2.121 13.843 10.589 1.00 50.25 97 GLN A CA 1
ATOM 725 C C . GLN A 1 97 ? -3.180 13.534 9.516 1.00 50.25 97 GLN A C 1
ATOM 727 O O . GLN A 1 97 ? -3.140 14.071 8.413 1.00 50.25 97 GLN A O 1
ATOM 732 N N . GLN A 1 98 ? -4.210 12.760 9.863 1.00 52.81 98 GLN A N 1
ATOM 733 C CA . GLN A 1 98 ? -5.354 12.454 9.004 1.00 52.81 98 GLN A CA 1
ATOM 734 C C . GLN A 1 98 ? -6.327 13.649 8.806 1.00 52.81 98 GLN A C 1
ATOM 736 O O . GLN A 1 98 ? -7.459 13.451 8.356 1.00 52.81 98 GLN A O 1
ATOM 741 N N . SER A 1 99 ? -5.944 14.888 9.128 1.00 56.44 99 SER A N 1
ATOM 742 C CA . SER A 1 99 ? -6.682 16.097 8.724 1.00 56.44 99 SER A CA 1
ATOM 743 C C . SER A 1 99 ? -6.193 16.661 7.385 1.00 56.44 99 SER A C 1
ATOM 745 O O . SER A 1 99 ? -6.999 17.237 6.655 1.00 56.44 99 SER A O 1
ATOM 747 N N . ASP A 1 100 ? -4.928 16.432 7.019 1.00 76.25 100 ASP A N 1
ATOM 748 C CA . ASP A 1 100 ? -4.365 16.885 5.749 1.00 76.25 100 ASP A CA 1
ATOM 749 C C . ASP A 1 100 ? -4.609 15.833 4.647 1.00 76.25 100 ASP A C 1
ATOM 751 O O . ASP A 1 100 ? -4.140 14.692 4.756 1.00 76.25 100 ASP A O 1
ATOM 755 N N . PRO A 1 101 ? -5.361 16.157 3.577 1.00 82.19 101 PRO A N 1
ATOM 756 C CA . PRO A 1 101 ? -5.573 15.233 2.468 1.00 82.19 101 PRO A CA 1
ATOM 757 C C . PRO A 1 101 ? -4.267 14.792 1.783 1.00 82.19 101 PRO A C 1
ATOM 759 O O . PRO A 1 101 ? -4.237 13.673 1.268 1.00 82.19 101 PRO A O 1
ATOM 762 N N . ALA A 1 102 ? -3.203 15.604 1.795 1.00 86.94 102 ALA A N 1
ATOM 763 C CA . ALA A 1 102 ? -1.900 15.230 1.241 1.00 86.94 102 ALA A CA 1
ATOM 764 C C . ALA A 1 102 ? -1.214 14.147 2.088 1.00 86.94 102 ALA A C 1
ATOM 766 O O . ALA A 1 102 ? -0.801 13.114 1.560 1.00 86.94 102 ALA A O 1
ATOM 767 N N . ALA A 1 103 ? -1.204 14.307 3.416 1.00 84.38 103 ALA A N 1
ATOM 768 C CA . ALA A 1 103 ? -0.623 13.326 4.335 1.00 84.38 103 ALA A CA 1
ATOM 769 C C . ALA A 1 103 ? -1.296 11.943 4.230 1.00 84.38 103 ALA A C 1
ATOM 771 O O . ALA A 1 103 ? -0.612 10.919 4.269 1.00 84.38 103 ALA A O 1
ATOM 772 N N . LYS A 1 104 ? -2.621 11.891 4.014 1.00 84.19 104 LYS A N 1
ATOM 773 C CA . LYS A 1 104 ? -3.340 10.622 3.774 1.00 84.19 104 LYS A CA 1
ATOM 774 C C . LYS A 1 104 ? -2.890 9.930 2.492 1.00 84.19 104 LYS A C 1
ATOM 776 O O . LYS A 1 104 ? -2.698 8.716 2.489 1.00 84.19 104 LYS A O 1
ATOM 781 N N . ARG A 1 105 ? -2.746 10.689 1.400 1.00 91.81 105 ARG A N 1
ATOM 782 C CA . ARG A 1 105 ? -2.288 10.140 0.117 1.00 91.81 105 ARG A CA 1
ATOM 783 C C . ARG A 1 105 ? -0.850 9.647 0.223 1.00 91.81 105 ARG A C 1
ATOM 785 O O . ARG A 1 105 ? -0.553 8.558 -0.251 1.00 91.81 105 ARG A O 1
ATOM 792 N N . ASP A 1 106 ? 0.012 10.373 0.924 1.00 92.31 106 ASP A N 1
ATOM 793 C CA . ASP A 1 106 ? 1.391 9.948 1.167 1.00 92.31 106 ASP A CA 1
ATOM 794 C C . ASP A 1 106 ? 1.486 8.720 2.084 1.00 92.31 106 ASP A C 1
ATOM 796 O O . ASP A 1 106 ? 2.323 7.845 1.859 1.00 92.31 106 ASP A O 1
ATOM 800 N N . ALA A 1 107 ? 0.608 8.590 3.082 1.00 88.25 107 ALA A N 1
ATOM 801 C CA . ALA A 1 107 ? 0.501 7.368 3.879 1.00 88.25 107 ALA A CA 1
ATOM 802 C C . ALA A 1 107 ? 0.095 6.161 3.012 1.00 88.25 107 ALA A C 1
ATOM 804 O O . ALA A 1 107 ? 0.698 5.092 3.130 1.00 88.25 107 ALA A O 1
ATOM 805 N N . GLN A 1 108 ? -0.859 6.352 2.094 1.00 92.31 108 GLN A N 1
ATOM 806 C CA . GLN A 1 108 ? -1.249 5.337 1.115 1.00 92.31 108 GLN A CA 1
ATOM 807 C C . GLN A 1 108 ? -0.067 4.961 0.205 1.00 92.31 108 GLN A C 1
ATOM 809 O O . GLN A 1 108 ? 0.288 3.787 0.120 1.00 92.31 108 GLN A O 1
ATOM 814 N N . ARG A 1 109 ? 0.642 5.948 -0.363 1.00 95.38 109 ARG A N 1
ATOM 815 C CA . ARG A 1 109 ? 1.849 5.735 -1.186 1.00 95.38 109 ARG A CA 1
ATOM 816 C C . ARG A 1 109 ? 2.925 4.930 -0.461 1.00 95.38 109 ARG A C 1
ATOM 818 O O . ARG A 1 109 ? 3.510 4.033 -1.059 1.00 95.38 109 ARG A O 1
ATOM 825 N N . ARG A 1 110 ? 3.176 5.200 0.826 1.00 94.31 110 ARG A N 1
ATOM 826 C CA . ARG A 1 110 ? 4.137 4.426 1.637 1.00 94.31 110 ARG A CA 1
ATOM 827 C C . ARG A 1 110 ? 3.729 2.957 1.773 1.00 94.31 110 ARG A C 1
ATOM 829 O O . ARG A 1 110 ? 4.591 2.082 1.718 1.00 94.31 110 ARG A O 1
ATOM 836 N N . SER A 1 111 ? 2.439 2.672 1.942 1.00 95.06 111 SER A N 1
ATOM 837 C CA . SER A 1 111 ? 1.936 1.294 1.989 1.00 95.06 111 SER A CA 1
ATOM 838 C C . SER A 1 111 ? 2.033 0.606 0.623 1.00 95.06 111 SER A C 1
ATOM 840 O O . SER A 1 111 ? 2.481 -0.540 0.538 1.00 95.06 111 SER A O 1
ATOM 842 N N . ASP A 1 112 ? 1.699 1.320 -0.449 1.00 96.25 112 ASP A N 1
ATOM 843 C CA . ASP A 1 112 ? 1.688 0.791 -1.813 1.00 96.25 112 ASP A CA 1
ATOM 844 C C . ASP A 1 112 ? 3.094 0.474 -2.330 1.00 96.25 112 ASP A C 1
ATOM 846 O O . ASP A 1 112 ? 3.325 -0.616 -2.855 1.00 96.25 112 ASP A O 1
ATOM 850 N N . VAL A 1 113 ? 4.064 1.364 -2.094 1.00 96.56 113 VAL A N 1
ATOM 851 C CA . VAL A 1 113 ? 5.478 1.135 -2.436 1.00 96.56 113 VAL A CA 1
ATOM 852 C C . VAL A 1 113 ? 6.011 -0.124 -1.745 1.00 96.56 113 VAL A C 1
ATOM 854 O O . VAL A 1 113 ? 6.641 -0.964 -2.389 1.00 96.56 113 VAL A O 1
ATOM 857 N N . ASN A 1 114 ? 5.710 -0.300 -0.454 1.00 96.19 114 ASN A N 1
ATOM 858 C CA . ASN A 1 114 ? 6.106 -1.500 0.285 1.00 96.19 114 ASN A CA 1
ATOM 859 C C . ASN A 1 114 ? 5.399 -2.760 -0.221 1.00 96.19 114 ASN A C 1
ATOM 861 O O . ASN A 1 114 ? 6.016 -3.824 -0.260 1.00 96.19 114 ASN A O 1
ATOM 865 N N . THR A 1 115 ? 4.132 -2.650 -0.620 1.00 95.81 115 THR A N 1
ATOM 866 C CA . THR A 1 115 ? 3.370 -3.764 -1.195 1.00 95.81 115 THR A CA 1
ATOM 867 C C . THR A 1 115 ? 4.024 -4.239 -2.488 1.00 95.81 115 THR A C 1
ATOM 869 O O . THR A 1 115 ? 4.370 -5.411 -2.594 1.00 95.81 115 THR A O 1
ATOM 872 N N . ILE A 1 116 ? 4.282 -3.327 -3.430 1.00 95.81 116 ILE A N 1
ATOM 873 C CA . ILE A 1 116 ? 4.922 -3.644 -4.715 1.00 95.81 116 ILE A CA 1
ATOM 874 C C . ILE A 1 116 ? 6.298 -4.283 -4.490 1.00 95.81 116 ILE A C 1
ATOM 876 O O . ILE A 1 116 ? 6.578 -5.351 -5.034 1.00 95.81 116 ILE A O 1
ATOM 880 N N . LEU A 1 117 ? 7.141 -3.663 -3.659 1.00 95.88 117 LEU A N 1
ATOM 881 C CA . LEU A 1 117 ? 8.491 -4.160 -3.393 1.00 95.88 117 LEU A CA 1
ATOM 882 C C . LEU A 1 117 ? 8.476 -5.542 -2.726 1.00 95.88 117 LEU A C 1
ATOM 884 O O . LEU A 1 117 ? 9.238 -6.427 -3.109 1.00 95.88 117 LEU A O 1
ATOM 888 N N . SER A 1 118 ? 7.578 -5.759 -1.763 1.00 95.88 118 SER A N 1
ATOM 889 C CA . SER A 1 118 ? 7.443 -7.053 -1.085 1.00 95.88 118 SER A CA 1
ATOM 890 C C . SER A 1 118 ? 6.948 -8.148 -2.028 1.00 95.88 118 SER A C 1
ATOM 892 O O . SER A 1 118 ? 7.336 -9.304 -1.873 1.00 95.88 118 SER A O 1
ATOM 894 N N . SER A 1 119 ? 6.107 -7.814 -3.006 1.00 95.50 119 SER A N 1
ATOM 895 C CA . SER A 1 119 ? 5.654 -8.763 -4.026 1.00 95.50 119 SER A CA 1
ATOM 896 C C . SER A 1 119 ? 6.772 -9.136 -5.000 1.00 95.50 119 SER A C 1
ATOM 898 O O . SER A 1 119 ? 6.924 -10.315 -5.303 1.00 95.50 119 SER A O 1
ATOM 900 N N . ILE A 1 120 ? 7.596 -8.170 -5.428 1.00 95.12 120 ILE A N 1
ATOM 901 C CA . ILE A 1 120 ? 8.793 -8.439 -6.246 1.00 95.12 120 ILE A CA 1
ATOM 902 C C . ILE A 1 120 ? 9.763 -9.348 -5.486 1.00 95.12 120 ILE A C 1
ATOM 904 O O . ILE A 1 120 ? 10.246 -10.332 -6.038 1.00 95.12 120 ILE A O 1
ATOM 908 N N . TYR A 1 121 ? 10.011 -9.056 -4.208 1.00 94.00 121 TYR A N 1
ATOM 909 C CA . TYR A 1 121 ? 10.920 -9.846 -3.381 1.00 94.00 121 TYR A CA 1
ATOM 910 C C . TYR A 1 121 ? 10.426 -11.283 -3.171 1.00 94.00 121 TYR A C 1
ATOM 912 O O . TYR A 1 121 ? 11.206 -12.226 -3.273 1.00 94.00 121 TYR A O 1
ATOM 920 N N . GLN A 1 122 ? 9.128 -11.470 -2.915 1.00 95.25 122 GLN A N 1
ATOM 921 C CA . GLN A 1 122 ? 8.549 -12.811 -2.799 1.00 95.25 122 GLN A CA 1
ATOM 922 C C . GLN A 1 122 ? 8.654 -13.591 -4.112 1.00 95.25 122 GLN A C 1
ATOM 924 O O . GLN A 1 122 ? 9.048 -14.751 -4.092 1.00 95.25 122 GLN A O 1
ATOM 929 N N . TRP A 1 123 ? 8.389 -12.944 -5.249 1.00 95.12 123 TRP A N 1
ATOM 930 C CA . TRP A 1 123 ? 8.591 -13.572 -6.553 1.00 95.12 123 TRP A CA 1
ATOM 931 C C . TRP A 1 123 ? 10.057 -13.963 -6.768 1.00 95.12 123 TRP A C 1
ATOM 933 O O . TRP A 1 123 ? 10.330 -15.084 -7.185 1.00 95.12 123 TRP A O 1
ATOM 943 N N . ALA A 1 124 ? 11.005 -13.089 -6.420 1.00 93.88 124 ALA A N 1
ATOM 944 C CA . ALA A 1 124 ? 12.433 -13.363 -6.564 1.00 93.88 124 ALA A CA 1
ATOM 945 C C . ALA A 1 124 ? 12.879 -14.584 -5.745 1.00 93.88 124 ALA A C 1
ATOM 947 O O . ALA A 1 124 ? 13.673 -15.383 -6.239 1.00 93.88 124 ALA A O 1
ATOM 948 N N . ILE A 1 125 ? 12.345 -14.781 -4.531 1.00 93.94 125 ILE A N 1
ATOM 949 C CA . ILE A 1 125 ? 12.620 -15.978 -3.712 1.00 93.94 125 ILE A CA 1
ATOM 950 C C . ILE A 1 125 ? 12.260 -17.255 -4.477 1.00 93.94 125 ILE A C 1
ATOM 952 O O . ILE A 1 125 ? 13.073 -18.180 -4.549 1.00 93.94 125 ILE A O 1
ATOM 956 N N . ASP A 1 126 ? 11.085 -17.281 -5.100 1.00 95.94 126 ASP A N 1
ATOM 957 C CA . ASP A 1 126 ? 10.606 -18.448 -5.845 1.00 95.94 126 ASP A CA 1
ATOM 958 C C . ASP A 1 126 ? 11.348 -18.638 -7.181 1.00 95.94 126 ASP A C 1
ATOM 960 O O . ASP A 1 126 ? 11.381 -19.739 -7.734 1.00 95.94 126 ASP A O 1
ATOM 964 N N . HIS A 1 127 ? 12.018 -17.589 -7.665 1.00 93.94 127 HIS A N 1
ATOM 965 C CA . HIS A 1 127 ? 12.751 -17.563 -8.932 1.00 93.94 127 HIS A CA 1
ATOM 966 C C . HIS A 1 127 ? 14.274 -17.471 -8.740 1.00 93.94 127 HIS A C 1
ATOM 968 O O . HIS A 1 127 ? 14.980 -16.911 -9.576 1.00 93.94 127 HIS A O 1
ATOM 974 N N . GLN A 1 128 ? 14.801 -18.057 -7.657 1.00 92.81 128 GLN A N 1
ATOM 975 C CA . GLN A 1 128 ? 16.247 -18.190 -7.394 1.00 92.81 128 GLN A CA 1
ATOM 976 C C . GLN A 1 128 ? 17.004 -16.849 -7.357 1.00 92.81 128 GLN A C 1
ATOM 978 O O . GLN A 1 128 ? 18.168 -16.768 -7.746 1.00 92.81 128 GLN A O 1
ATOM 983 N N . GLY A 1 129 ? 16.345 -15.789 -6.892 1.00 89.06 129 GLY A N 1
ATOM 984 C CA . GLY A 1 129 ? 16.901 -14.438 -6.827 1.00 89.06 129 GLY A CA 1
ATOM 985 C C . GLY A 1 129 ? 16.864 -13.675 -8.153 1.00 89.06 129 GLY A C 1
ATOM 986 O O . GLY A 1 129 ? 17.434 -12.590 -8.232 1.00 89.06 129 GLY A O 1
ATOM 987 N N . ALA A 1 130 ? 16.208 -14.202 -9.192 1.00 90.81 130 ALA A N 1
ATOM 988 C CA . ALA A 1 130 ? 15.970 -13.443 -10.413 1.00 90.81 130 ALA A CA 1
ATOM 989 C C . ALA A 1 130 ? 15.049 -12.240 -10.147 1.00 90.81 130 ALA A C 1
ATOM 991 O O . ALA A 1 130 ? 14.239 -12.242 -9.218 1.00 90.81 130 ALA A O 1
ATOM 992 N N . ILE A 1 131 ? 15.138 -11.228 -11.009 1.00 90.75 131 ILE A N 1
ATOM 993 C CA . ILE A 1 131 ? 14.255 -10.055 -10.996 1.00 90.75 131 ILE A CA 1
ATOM 994 C C . ILE A 1 131 ? 13.268 -10.162 -12.165 1.00 90.75 131 ILE A C 1
ATOM 996 O O . ILE A 1 131 ? 13.681 -10.588 -13.250 1.00 90.75 131 ILE A O 1
ATOM 1000 N N . PRO A 1 132 ? 11.989 -9.773 -11.975 1.00 91.06 132 PRO A N 1
ATOM 1001 C CA . PRO A 1 132 ? 10.994 -9.785 -13.038 1.00 91.06 132 PRO A CA 1
ATOM 1002 C C . PRO A 1 132 ? 11.475 -9.074 -14.301 1.00 91.06 132 PRO A C 1
ATOM 1004 O O . PRO A 1 132 ? 12.117 -8.016 -14.250 1.00 91.06 132 PRO A O 1
ATOM 1007 N N . THR A 1 133 ? 11.136 -9.655 -15.449 1.00 84.06 133 THR A N 1
ATOM 1008 C CA . THR A 1 133 ? 11.547 -9.105 -16.739 1.00 84.06 133 THR A CA 1
ATOM 1009 C C . THR A 1 133 ? 10.966 -7.699 -16.947 1.00 84.06 133 THR A C 1
ATOM 1011 O O . THR A 1 133 ? 9.868 -7.373 -16.506 1.00 84.06 133 THR A O 1
ATOM 1014 N N . GLY A 1 134 ? 11.736 -6.811 -17.580 1.00 84.38 134 GLY A N 1
ATOM 1015 C CA . GLY A 1 134 ? 11.316 -5.430 -17.850 1.00 84.38 134 GLY A CA 1
ATOM 1016 C C . GLY A 1 134 ? 11.677 -4.404 -16.772 1.00 84.38 134 GLY A C 1
ATOM 1017 O O . GLY A 1 134 ? 11.666 -3.210 -17.073 1.00 84.38 134 GLY A O 1
ATOM 1018 N N . ILE A 1 135 ? 12.072 -4.822 -15.563 1.00 91.94 135 ILE A N 1
ATOM 1019 C CA . ILE A 1 135 ? 12.723 -3.910 -14.613 1.00 91.94 135 ILE A CA 1
ATOM 1020 C C . ILE A 1 135 ? 14.162 -3.682 -15.085 1.00 91.94 135 ILE A C 1
ATOM 1022 O O . ILE A 1 135 ? 14.930 -4.622 -15.272 1.00 91.94 135 ILE A O 1
ATOM 1026 N N . THR A 1 136 ? 14.534 -2.419 -15.283 1.00 91.88 136 THR A N 1
ATOM 1027 C CA . THR A 1 136 ? 15.886 -2.026 -15.707 1.00 91.88 136 THR A CA 1
ATOM 1028 C C . THR A 1 136 ? 16.491 -1.036 -14.718 1.00 91.88 136 THR A C 1
ATOM 1030 O O . THR A 1 136 ? 15.856 -0.656 -13.735 1.00 91.88 136 THR A O 1
ATOM 1033 N N . SER A 1 137 ? 17.730 -0.601 -14.955 1.00 90.38 137 SER A N 1
ATOM 1034 C CA . SER A 1 137 ? 18.381 0.425 -14.130 1.00 90.38 137 SER A CA 1
ATOM 1035 C C . SER A 1 137 ? 17.757 1.817 -14.281 1.00 90.38 137 SER A C 1
ATOM 1037 O O . SER A 1 137 ? 18.035 2.721 -13.488 1.00 90.38 137 SER A O 1
ATOM 1039 N N . VAL A 1 138 ? 16.886 2.000 -15.277 1.00 92.50 138 VAL A N 1
ATOM 1040 C CA . VAL A 1 138 ? 16.157 3.243 -15.515 1.00 92.50 138 VAL A CA 1
ATOM 1041 C C . VAL A 1 138 ? 14.844 3.220 -14.740 1.00 92.50 138 VAL A C 1
ATOM 1043 O O . VAL A 1 138 ? 14.039 2.300 -14.881 1.00 92.50 138 VAL A O 1
ATOM 1046 N N . SER A 1 139 ? 14.611 4.271 -13.951 1.00 94.31 139 SER A N 1
ATOM 1047 C CA . SER A 1 139 ? 13.353 4.483 -13.228 1.00 94.31 139 SER A CA 1
ATOM 1048 C C . SER A 1 139 ? 12.192 4.582 -14.207 1.00 94.31 139 SER A C 1
ATOM 1050 O O . SER A 1 139 ? 12.050 5.587 -14.900 1.00 94.31 139 SER A O 1
ATOM 1052 N N . THR A 1 140 ? 11.366 3.541 -14.248 1.00 95.12 140 THR A N 1
ATOM 1053 C CA . THR A 1 140 ? 10.292 3.400 -15.232 1.00 95.12 140 THR A CA 1
ATOM 1054 C C . THR A 1 140 ? 8.963 3.181 -14.520 1.00 95.12 140 THR A C 1
ATOM 1056 O O . THR A 1 140 ? 8.903 2.496 -13.499 1.00 95.12 140 THR A O 1
ATOM 1059 N N . GLU A 1 141 ? 7.898 3.794 -15.033 1.00 94.62 141 GLU A N 1
ATOM 1060 C CA . GLU A 1 141 ? 6.561 3.693 -14.447 1.00 94.62 141 GLU A CA 1
ATOM 1061 C C . GLU A 1 141 ? 6.002 2.269 -14.593 1.00 94.62 141 GLU A C 1
ATOM 1063 O O . GLU A 1 141 ? 6.184 1.621 -15.629 1.00 94.62 141 GLU A O 1
ATOM 1068 N N . ILE A 1 142 ? 5.297 1.790 -13.569 1.00 94.38 142 ILE A N 1
ATOM 1069 C CA . ILE A 1 142 ? 4.661 0.474 -13.558 1.00 94.38 142 ILE A CA 1
ATOM 1070 C C . ILE A 1 142 ? 3.289 0.553 -14.234 1.00 94.38 142 ILE A C 1
ATOM 1072 O O . ILE A 1 142 ? 2.491 1.466 -14.024 1.00 94.38 142 ILE A O 1
ATOM 1076 N N . CYS A 1 143 ? 3.005 -0.448 -15.048 1.00 92.19 143 CYS A N 1
ATOM 1077 C CA . CYS A 1 143 ? 1.747 -0.623 -15.748 1.00 92.19 143 CYS A CA 1
ATOM 1078 C C . CYS A 1 143 ? 0.639 -1.185 -14.830 1.00 92.19 143 CYS A C 1
ATOM 1080 O O . CYS A 1 143 ? 0.882 -2.094 -14.037 1.00 92.19 143 CYS A O 1
ATOM 1082 N N . VAL A 1 144 ? -0.594 -0.678 -14.954 1.00 86.75 144 VAL A N 1
ATOM 1083 C CA . VAL A 1 144 ? -1.745 -1.104 -14.118 1.00 86.75 144 VAL A CA 1
ATOM 1084 C C . VAL A 1 144 ? -2.457 -2.365 -14.611 1.00 86.75 144 VAL A C 1
ATOM 1086 O O . VAL A 1 144 ? -3.120 -3.036 -13.822 1.00 86.75 144 VAL A O 1
ATOM 1089 N N . ASN A 1 145 ? -2.370 -2.686 -15.906 1.00 76.38 145 ASN A N 1
ATOM 1090 C CA . ASN A 1 145 ? -3.086 -3.807 -16.518 1.00 76.38 145 ASN A CA 1
ATOM 1091 C C . ASN A 1 145 ? -2.313 -4.397 -17.707 1.00 76.38 145 ASN A C 1
ATOM 1093 O O . ASN A 1 145 ? -1.569 -3.709 -18.382 1.00 76.38 145 ASN A O 1
ATOM 1097 N N . SER A 1 146 ? -2.513 -5.669 -18.039 1.00 64.06 146 SER A N 1
ATOM 1098 C CA . SER A 1 146 ? -1.739 -6.318 -19.110 1.00 64.06 146 SER A CA 1
ATOM 1099 C C . SER A 1 146 ? -2.129 -5.892 -20.544 1.00 64.06 146 SER A C 1
ATOM 1101 O O . SER A 1 146 ? -1.709 -6.543 -21.504 1.00 64.06 146 SER A O 1
ATOM 1103 N N . GLN A 1 147 ? -2.925 -4.828 -20.739 1.00 59.97 147 GLN A N 1
ATOM 1104 C CA . GLN A 1 147 ? -3.415 -4.436 -22.068 1.00 59.97 147 GLN A CA 1
ATOM 1105 C C . GLN A 1 147 ? -2.357 -3.708 -22.916 1.00 59.97 147 GLN A C 1
ATOM 1107 O O . GLN A 1 147 ? -1.275 -3.344 -22.455 1.00 59.97 147 GLN A O 1
ATOM 1112 N N . SER A 1 148 ? -2.637 -3.534 -24.211 1.00 59.12 148 SER A N 1
ATOM 1113 C CA . SER A 1 148 ? -1.720 -2.984 -25.224 1.00 59.12 148 SER A CA 1
ATOM 1114 C C . SER A 1 148 ? -1.337 -1.507 -25.038 1.00 59.12 148 SER A C 1
ATOM 1116 O O . SER A 1 148 ? -0.503 -1.014 -25.788 1.00 59.12 148 SER A O 1
ATOM 1118 N N . SER A 1 149 ? -1.910 -0.797 -24.062 1.00 72.62 149 SER A N 1
ATOM 1119 C CA . SER A 1 149 ? -1.659 0.631 -23.814 1.00 72.62 149 SER A CA 1
ATOM 1120 C C . SER A 1 149 ? -0.414 0.923 -22.964 1.00 72.62 149 SER A C 1
ATOM 1122 O O . SER A 1 149 ? 0.033 2.061 -22.898 1.00 72.62 149 SER A O 1
ATOM 1124 N N . CYS A 1 150 ? 0.217 -0.087 -22.356 1.00 79.38 150 CYS A N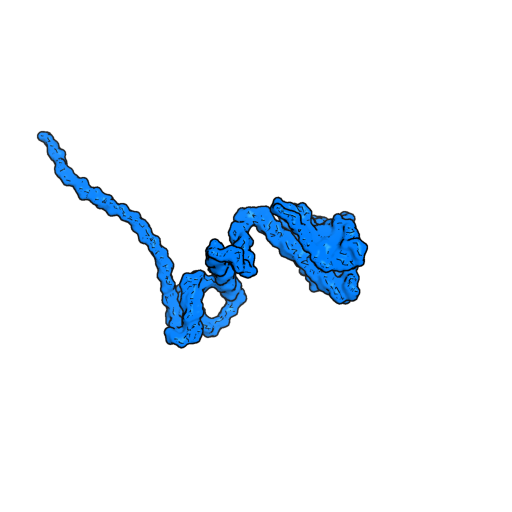 1
ATOM 1125 C CA . CYS A 1 150 ? 1.402 0.104 -21.509 1.00 79.38 150 CYS A CA 1
ATOM 1126 C C . CYS A 1 150 ? 2.723 0.246 -22.287 1.00 79.38 150 CYS A C 1
ATOM 1128 O O . CYS A 1 150 ? 3.678 -0.499 -22.055 1.00 79.38 150 CYS A O 1
ATOM 1130 N N . VAL A 1 151 ? 2.784 1.179 -23.237 1.00 83.19 151 VAL A N 1
ATOM 1131 C CA . VAL A 1 151 ? 4.009 1.474 -23.996 1.00 83.19 151 VAL A CA 1
ATOM 1132 C C . VAL A 1 151 ? 4.991 2.246 -23.110 1.00 83.19 151 VAL A C 1
ATOM 1134 O O . VAL A 1 151 ? 4.624 3.235 -22.480 1.00 83.19 151 VAL A O 1
ATOM 1137 N N . GLY A 1 152 ? 6.248 1.791 -23.054 1.00 87.00 152 GLY A N 1
ATOM 1138 C CA . GLY A 1 152 ? 7.305 2.440 -22.264 1.00 87.00 152 GLY A CA 1
ATOM 1139 C C . GLY A 1 152 ? 7.156 2.295 -20.744 1.00 87.00 152 GLY A C 1
AT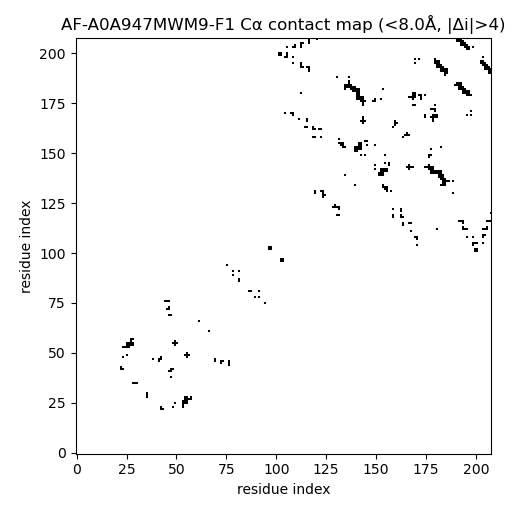OM 1140 O O . GLY A 1 152 ? 7.775 3.053 -20.004 1.00 87.00 152 GLY A O 1
ATOM 1141 N N . LYS A 1 153 ? 6.331 1.348 -20.281 1.00 91.31 153 LYS A N 1
ATOM 1142 C CA . LYS A 1 153 ? 6.080 1.044 -18.865 1.00 91.31 153 LYS A CA 1
ATOM 1143 C C . LYS A 1 153 ? 6.528 -0.375 -18.530 1.00 91.31 153 LYS A C 1
ATOM 1145 O O . LYS A 1 153 ? 6.536 -1.245 -19.402 1.00 91.31 153 LYS A O 1
ATOM 1150 N N . VAL A 1 154 ? 6.849 -0.623 -17.264 1.00 92.75 154 VAL A N 1
ATOM 1151 C CA . VAL A 1 154 ? 7.210 -1.961 -16.779 1.00 92.75 154 VAL A CA 1
ATOM 1152 C C . VAL A 1 154 ? 5.950 -2.783 -16.565 1.00 92.75 154 VAL A C 1
ATOM 1154 O O . VAL A 1 154 ? 5.024 -2.351 -15.874 1.00 92.75 154 VAL A O 1
ATOM 1157 N N . ARG A 1 155 ? 5.923 -3.980 -17.148 1.00 91.25 155 ARG A N 1
ATOM 1158 C CA . ARG A 1 155 ? 4.871 -4.970 -16.921 1.00 91.25 155 ARG A CA 1
ATOM 1159 C C . ARG A 1 155 ? 5.320 -5.913 -15.816 1.00 91.25 155 ARG A C 1
ATOM 1161 O O . ARG A 1 155 ? 6.428 -6.422 -15.861 1.00 91.25 155 ARG A O 1
ATOM 1168 N N . LEU A 1 156 ? 4.458 -6.094 -14.824 1.00 90.81 156 LEU A N 1
ATOM 1169 C CA . LEU A 1 156 ? 4.669 -6.998 -13.692 1.00 90.81 156 LEU A CA 1
ATOM 1170 C C . LEU A 1 156 ? 3.515 -8.004 -13.605 1.00 90.81 156 LEU A C 1
ATOM 1172 O O . LEU A 1 156 ? 3.034 -8.332 -12.524 1.00 90.81 156 LEU A O 1
ATOM 1176 N N . ASP A 1 157 ? 3.022 -8.451 -14.758 1.00 88.56 157 ASP A N 1
ATOM 1177 C CA . ASP A 1 157 ? 1.918 -9.403 -14.876 1.00 88.56 157 ASP A CA 1
ATOM 1178 C C . ASP A 1 157 ? 2.236 -10.747 -14.217 1.00 88.56 157 ASP A C 1
ATOM 1180 O O . ASP A 1 157 ? 1.348 -11.357 -13.631 1.00 88.56 157 ASP A O 1
ATOM 1184 N N . GLU A 1 158 ? 3.511 -11.135 -14.195 1.00 90.44 158 GLU A N 1
ATOM 1185 C CA . GLU A 1 158 ? 4.010 -12.315 -13.481 1.00 90.44 158 GLU A CA 1
ATOM 1186 C C . GLU A 1 158 ? 3.801 -12.239 -11.952 1.00 90.44 158 GLU A C 1
ATOM 1188 O O . GLU A 1 158 ? 3.747 -13.268 -11.276 1.00 90.44 158 GLU A O 1
ATOM 1193 N N . LEU A 1 159 ? 3.668 -11.028 -11.389 1.00 92.00 159 LEU A N 1
ATOM 1194 C CA . LEU A 1 159 ? 3.420 -10.828 -9.956 1.00 92.00 159 LEU A CA 1
ATOM 1195 C C . LEU A 1 159 ? 1.931 -10.912 -9.601 1.00 92.00 159 LEU A C 1
ATOM 1197 O O . LEU A 1 159 ? 1.572 -11.298 -8.481 1.00 92.00 159 LEU A O 1
ATOM 1201 N N . VAL A 1 160 ? 1.068 -10.490 -10.527 1.00 90.69 160 VAL A N 1
ATOM 1202 C CA . VAL A 1 160 ? -0.364 -10.298 -10.283 1.00 90.69 160 VAL A CA 1
ATOM 1203 C C . VAL A 1 160 ? -1.078 -11.649 -10.238 1.00 90.69 160 VAL A C 1
ATOM 1205 O O . VAL A 1 160 ? -0.938 -12.481 -11.125 1.00 90.69 160 VAL A O 1
ATOM 1208 N N . GLY A 1 161 ? -1.877 -11.863 -9.195 1.00 89.19 161 GLY A N 1
ATOM 1209 C CA . GLY A 1 161 ? -2.627 -13.096 -8.946 1.00 89.19 161 GLY A CA 1
ATOM 1210 C C . GLY A 1 161 ? -1.978 -14.009 -7.906 1.00 89.19 161 GLY A C 1
ATOM 1211 O O . GLY A 1 161 ? -2.704 -14.612 -7.119 1.00 89.19 161 GLY A O 1
ATOM 1212 N N . THR A 1 162 ? -0.642 -14.048 -7.842 1.00 92.81 162 THR A N 1
ATOM 1213 C CA . THR A 1 162 ? 0.096 -14.899 -6.887 1.00 92.81 162 THR A CA 1
ATOM 1214 C C . THR A 1 162 ? 0.702 -14.093 -5.739 1.00 92.81 162 THR A C 1
ATOM 1216 O O . THR A 1 162 ? 0.471 -14.412 -4.576 1.00 92.81 162 THR A O 1
ATOM 1219 N N . TYR A 1 163 ? 1.442 -13.024 -6.046 1.00 93.88 163 TYR A N 1
ATOM 1220 C CA . TYR A 1 163 ? 2.220 -12.259 -5.056 1.00 93.88 163 TYR A CA 1
ATOM 1221 C C . TYR A 1 163 ? 1.585 -10.911 -4.715 1.00 93.88 163 TYR A C 1
ATOM 1223 O O . TYR A 1 163 ? 1.893 -10.305 -3.687 1.00 93.88 163 TYR A O 1
ATOM 1231 N N . VAL A 1 164 ? 0.697 -10.425 -5.582 1.00 94.06 164 VAL A N 1
ATOM 1232 C CA . VAL A 1 164 ? -0.131 -9.242 -5.355 1.00 94.06 164 VAL A CA 1
ATOM 1233 C C . VAL A 1 164 ? -1.487 -9.432 -6.026 1.00 94.06 164 VAL A C 1
ATOM 1235 O O . VAL A 1 164 ? -1.576 -9.988 -7.116 1.00 94.06 164 VAL A O 1
ATOM 1238 N N . VAL A 1 165 ? -2.569 -8.961 -5.403 1.00 91.88 165 VAL A N 1
ATOM 1239 C CA . VAL A 1 165 ? -3.922 -9.083 -5.983 1.00 91.88 165 VAL A CA 1
ATOM 1240 C C . VAL A 1 165 ? -4.063 -8.230 -7.246 1.00 91.88 165 VAL A C 1
ATOM 1242 O O . VAL A 1 165 ? -4.668 -8.649 -8.227 1.00 91.88 165 VAL A O 1
ATOM 1245 N N . ARG A 1 166 ? -3.519 -7.013 -7.206 1.00 91.19 166 ARG A N 1
ATOM 1246 C CA . ARG A 1 166 ? -3.432 -6.070 -8.323 1.00 91.19 166 ARG A CA 1
ATOM 1247 C C . ARG A 1 166 ? -2.328 -5.065 -8.030 1.00 91.19 166 ARG A C 1
ATOM 1249 O O . ARG A 1 166 ? -2.045 -4.810 -6.861 1.00 91.19 166 ARG A O 1
ATOM 1256 N N . ILE A 1 167 ? -1.775 -4.448 -9.065 1.00 92.44 167 ILE A N 1
ATOM 1257 C CA . ILE A 1 167 ? -0.858 -3.323 -8.883 1.00 92.44 167 ILE A CA 1
ATOM 1258 C C . ILE A 1 167 ? -1.628 -2.154 -8.234 1.00 92.44 167 ILE A C 1
ATOM 1260 O O . ILE A 1 167 ? -2.689 -1.780 -8.748 1.00 92.44 167 ILE A O 1
ATOM 1264 N N . PRO A 1 168 ? -1.159 -1.607 -7.095 1.00 94.38 168 PRO A N 1
ATOM 1265 C CA . PRO A 1 168 ? -1.735 -0.400 -6.510 1.00 94.38 168 PRO A CA 1
ATOM 1266 C C . PRO A 1 168 ? -1.671 0.784 -7.475 1.00 94.38 168 PRO A C 1
ATOM 1268 O O . PRO A 1 168 ? -0.794 0.838 -8.332 1.00 94.38 168 PRO A O 1
ATOM 1271 N N . ILE A 1 169 ? -2.587 1.738 -7.330 1.00 93.69 169 ILE A N 1
ATOM 1272 C CA . ILE A 1 169 ? -2.670 2.927 -8.185 1.00 93.69 169 ILE A CA 1
ATOM 1273 C C . ILE A 1 169 ? -2.541 4.153 -7.290 1.00 93.69 169 ILE A C 1
ATOM 1275 O O . ILE A 1 169 ? -3.252 4.254 -6.290 1.00 93.69 169 ILE A O 1
ATOM 1279 N N . ASP A 1 170 ? -1.650 5.069 -7.661 1.00 95.06 170 ASP A N 1
ATOM 1280 C CA . ASP A 1 170 ? -1.439 6.325 -6.957 1.00 95.06 170 ASP A CA 1
ATOM 1281 C C . ASP A 1 170 ? -2.763 7.094 -6.842 1.00 95.06 170 ASP A C 1
ATOM 1283 O O . ASP A 1 170 ? -3.494 7.193 -7.833 1.00 95.06 170 ASP A O 1
ATOM 1287 N N . PRO A 1 171 ? -3.074 7.689 -5.676 1.00 92.12 171 PRO A N 1
ATOM 1288 C CA . PRO A 1 171 ? -4.326 8.413 -5.474 1.00 92.12 171 PRO A CA 1
ATOM 1289 C C . PRO A 1 171 ? -4.581 9.572 -6.452 1.00 92.12 171 PRO A C 1
ATOM 1291 O O . PRO A 1 171 ? -5.725 10.006 -6.579 1.00 92.12 171 PRO A O 1
ATOM 1294 N N . LEU A 1 172 ? -3.538 10.110 -7.092 1.00 90.69 172 LEU A N 1
ATOM 1295 C CA . LEU A 1 172 ? -3.636 11.173 -8.096 1.00 90.69 172 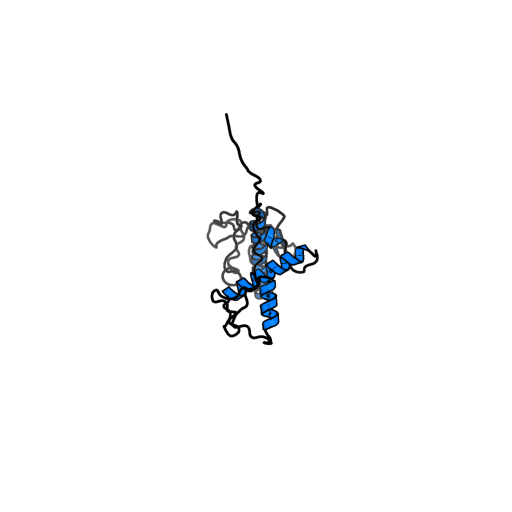LEU A CA 1
ATOM 1296 C C . LEU A 1 172 ? -3.480 10.661 -9.536 1.00 90.69 172 LEU A C 1
ATOM 1298 O O . LEU A 1 172 ? -3.650 11.442 -10.473 1.00 90.69 172 LEU A O 1
ATOM 1302 N N . SER A 1 173 ? -3.170 9.378 -9.736 1.00 86.31 173 SER A N 1
ATOM 1303 C CA . SER A 1 173 ? -3.096 8.793 -11.074 1.00 86.31 173 SER A CA 1
ATOM 1304 C C . SER A 1 173 ? -4.494 8.575 -11.653 1.00 86.31 173 SER A C 1
ATOM 1306 O O . SER A 1 173 ? -5.444 8.226 -10.954 1.00 86.31 173 SER A O 1
ATOM 1308 N N . SER A 1 174 ? -4.614 8.728 -12.974 1.00 79.44 174 SER A N 1
ATOM 1309 C CA . SER A 1 174 ? -5.833 8.379 -13.709 1.00 79.44 174 SER A CA 1
ATOM 13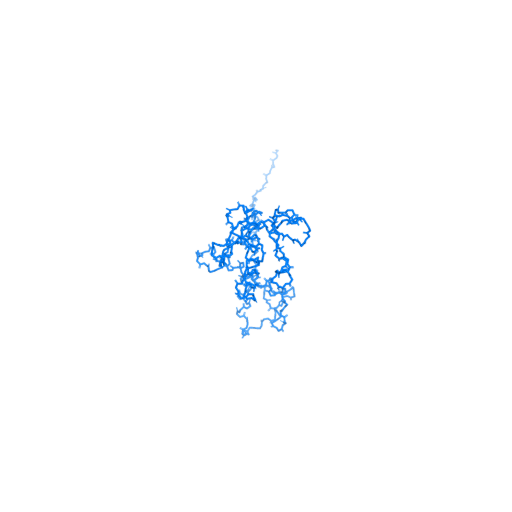10 C C . SER A 1 174 ? -6.087 6.868 -13.749 1.00 79.44 174 SER A C 1
ATOM 1312 O O . SER A 1 174 ? -7.203 6.451 -14.053 1.00 79.44 174 SER A O 1
ATOM 1314 N N . GLY A 1 175 ? -5.068 6.042 -13.469 1.00 79.38 175 GLY A N 1
ATOM 1315 C CA . GLY A 1 175 ? -5.183 4.583 -13.421 1.00 79.38 175 GLY A CA 1
ATOM 1316 C C . GLY A 1 175 ? -5.543 3.923 -14.756 1.00 79.38 175 GLY A C 1
ATOM 1317 O O . GLY A 1 175 ? -5.973 2.773 -14.762 1.00 79.38 175 GLY A O 1
ATOM 1318 N N . ILE A 1 176 ? -5.406 4.637 -15.881 1.00 77.06 176 ILE A N 1
ATOM 1319 C CA . ILE A 1 176 ? -5.772 4.131 -17.217 1.00 77.06 176 ILE A CA 1
ATOM 1320 C C . ILE A 1 176 ? -4.648 3.255 -17.795 1.00 77.06 176 ILE A C 1
ATOM 1322 O O . ILE A 1 176 ? -4.907 2.166 -18.306 1.00 77.06 176 ILE A O 1
ATOM 1326 N N . GLU A 1 177 ? -3.396 3.713 -17.691 1.00 83.19 177 GLU A N 1
ATOM 1327 C CA . GLU A 1 177 ? -2.218 3.029 -18.259 1.00 83.19 177 GLU A CA 1
ATOM 1328 C C . GLU A 1 177 ? -1.079 2.863 -17.248 1.00 83.19 177 GLU A C 1
ATOM 1330 O O . GLU A 1 177 ? -0.358 1.867 -17.271 1.00 83.19 177 GLU A O 1
ATOM 1335 N N . GLY A 1 178 ? -0.908 3.838 -16.357 1.00 88.75 178 GLY A N 1
ATOM 1336 C CA . GLY A 1 178 ? 0.190 3.906 -15.402 1.00 88.75 178 GLY A CA 1
ATOM 1337 C C . GLY A 1 178 ? -0.306 3.924 -13.967 1.00 88.75 178 GLY A C 1
ATOM 1338 O O . GLY A 1 178 ? -1.356 4.494 -13.654 1.00 88.75 178 GLY A O 1
ATOM 1339 N N . SER A 1 179 ? 0.435 3.259 -13.089 1.00 92.62 179 SER A N 1
ATOM 1340 C CA . SER A 1 179 ? 0.093 3.201 -11.675 1.00 92.62 179 SER A CA 1
ATOM 1341 C C . SER A 1 179 ? 0.477 4.479 -10.942 1.00 92.62 179 SER A C 1
ATOM 1343 O O . SER A 1 179 ? 0.001 4.683 -9.836 1.00 92.62 179 SER A O 1
ATOM 1345 N N . GLY A 1 180 ? 1.319 5.340 -11.524 1.00 93.81 180 GLY A N 1
ATOM 1346 C CA . GLY A 1 180 ? 1.960 6.450 -10.818 1.00 93.81 180 GLY A CA 1
ATOM 1347 C C . GLY A 1 180 ? 3.142 6.029 -9.934 1.00 93.81 180 GLY A C 1
ATOM 1348 O O . GLY A 1 180 ? 3.840 6.896 -9.413 1.00 93.81 180 GLY A O 1
ATOM 1349 N N . TYR A 1 181 ? 3.418 4.727 -9.799 1.00 96.19 181 TYR A N 1
ATOM 1350 C CA . TYR A 1 181 ? 4.596 4.200 -9.105 1.00 96.19 181 TYR A CA 1
ATOM 1351 C C . TYR A 1 181 ? 5.683 3.808 -10.096 1.00 96.19 181 TYR A C 1
ATOM 1353 O O . TYR A 1 181 ? 5.403 3.351 -11.205 1.00 96.19 181 TYR A O 1
ATOM 1361 N N . PHE A 1 182 ? 6.934 3.961 -9.679 1.00 96.25 182 PHE A N 1
ATOM 1362 C CA . PHE A 1 182 ? 8.102 3.711 -10.513 1.00 96.25 182 PHE A CA 1
ATOM 1363 C C . PHE A 1 182 ? 8.982 2.639 -9.888 1.00 96.25 182 PHE A C 1
ATOM 1365 O O . PHE A 1 182 ? 9.056 2.517 -8.666 1.00 96.25 182 PHE A O 1
ATOM 1372 N N . VAL A 1 183 ? 9.661 1.873 -10.739 1.00 96.88 183 VAL A N 1
ATOM 1373 C CA . VAL A 1 183 ? 10.593 0.825 -10.326 1.00 96.88 183 VAL A CA 1
ATOM 1374 C C . VAL A 1 183 ? 11.897 0.929 -11.107 1.00 96.88 183 VAL A C 1
ATOM 1376 O O . VAL A 1 183 ? 11.908 1.297 -12.285 1.00 96.88 183 VAL A O 1
ATOM 1379 N N . LYS A 1 184 ? 13.002 0.609 -10.438 1.00 95.75 184 LYS A N 1
ATOM 1380 C CA . LYS A 1 184 ? 14.319 0.407 -11.045 1.00 95.75 184 LYS A CA 1
ATOM 1381 C C . LYS A 1 184 ? 15.106 -0.645 -10.282 1.00 95.75 184 LYS A C 1
ATOM 1383 O O . LYS A 1 184 ? 14.836 -0.890 -9.108 1.00 95.75 184 LYS A O 1
ATOM 1388 N N . VAL A 1 185 ? 16.129 -1.181 -10.927 1.00 94.94 185 VAL A N 1
ATOM 1389 C CA . VAL A 1 185 ? 17.138 -2.019 -10.283 1.00 94.94 185 VAL A CA 1
ATOM 1390 C C . VAL A 1 185 ? 18.455 -1.259 -10.087 1.00 94.94 185 VAL A C 1
ATOM 1392 O O . VAL A 1 185 ? 18.801 -0.373 -10.871 1.00 94.94 185 VAL A O 1
ATOM 1395 N N . GLY A 1 186 ? 19.177 -1.568 -9.011 1.00 90.12 186 GLY A N 1
ATOM 1396 C CA . GLY A 1 186 ? 20.531 -1.083 -8.753 1.00 90.12 186 GLY A CA 1
ATOM 1397 C C . GLY A 1 186 ? 21.547 -1.580 -9.788 1.00 90.12 186 GLY A C 1
ATOM 1398 O O . GLY A 1 186 ? 21.256 -2.463 -10.593 1.00 90.12 186 GLY A O 1
ATOM 1399 N N . ALA A 1 187 ? 22.755 -1.010 -9.763 1.00 80.56 187 ALA A N 1
ATOM 1400 C CA . ALA A 1 187 ? 23.808 -1.288 -10.747 1.00 80.56 187 ALA A CA 1
ATOM 1401 C C . ALA A 1 187 ? 24.163 -2.783 -10.862 1.00 80.56 187 ALA A C 1
ATOM 1403 O O . ALA A 1 187 ? 24.411 -3.263 -11.966 1.00 80.56 187 ALA A O 1
ATOM 1404 N N . ASP A 1 188 ? 24.101 -3.514 -9.748 1.00 79.44 188 ASP A N 1
ATOM 1405 C CA . ASP A 1 188 ? 24.473 -4.931 -9.667 1.00 79.44 188 ASP A CA 1
ATOM 1406 C C . ASP A 1 188 ? 23.292 -5.892 -9.880 1.00 79.44 188 ASP A C 1
ATOM 1408 O O . ASP A 1 188 ? 23.423 -7.096 -9.698 1.00 79.44 188 ASP A O 1
ATOM 1412 N N . SER A 1 189 ? 22.118 -5.379 -10.266 1.00 78.25 189 SER A N 1
ATOM 1413 C CA . SER A 1 189 ? 20.877 -6.163 -10.371 1.00 78.25 189 SER A CA 1
ATOM 1414 C C . SER A 1 189 ? 20.466 -6.895 -9.082 1.00 78.25 189 SER A C 1
ATOM 1416 O O . SER A 1 189 ? 19.735 -7.875 -9.138 1.00 78.25 189 SER A O 1
ATOM 1418 N N . GLU A 1 190 ? 20.938 -6.428 -7.924 1.00 82.19 190 GLU A N 1
ATOM 1419 C CA . GLU A 1 190 ? 20.724 -7.089 -6.628 1.00 82.19 190 GLU A CA 1
ATOM 1420 C C . GLU A 1 190 ? 19.622 -6.418 -5.797 1.00 82.19 190 GLU A C 1
ATOM 1422 O O . GLU A 1 190 ? 18.878 -7.088 -5.090 1.00 82.19 190 GLU A O 1
ATOM 1427 N N . LEU A 1 191 ? 19.490 -5.092 -5.912 1.00 89.94 191 LEU A N 1
ATOM 1428 C CA . LEU A 1 191 ? 18.541 -4.294 -5.135 1.00 89.94 191 LEU A CA 1
ATOM 1429 C C . LEU A 1 191 ? 17.497 -3.661 -6.047 1.00 89.94 191 LEU A C 1
ATOM 1431 O O . LEU A 1 191 ? 17.843 -3.048 -7.061 1.00 89.94 191 LEU A O 1
ATOM 1435 N N . VAL A 1 192 ? 16.229 -3.736 -5.658 1.00 94.94 192 VAL A N 1
ATOM 1436 C CA . VAL A 1 192 ? 15.121 -3.093 -6.365 1.00 94.94 192 VAL A CA 1
ATOM 1437 C C . VAL A 1 192 ? 14.675 -1.868 -5.582 1.00 94.94 192 VAL A C 1
ATOM 1439 O O . VAL A 1 192 ? 14.437 -1.924 -4.378 1.00 94.94 192 VAL A O 1
ATOM 1442 N N . THR A 1 193 ? 14.528 -0.742 -6.274 1.00 96.06 193 THR A N 1
ATOM 1443 C CA . THR A 1 193 ? 13.945 0.476 -5.712 1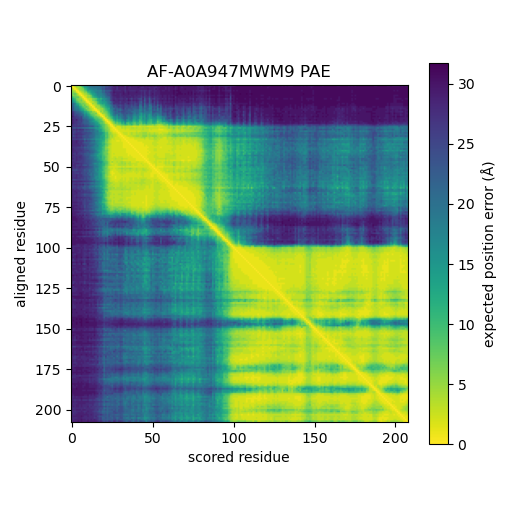.00 96.06 193 THR A CA 1
ATOM 1444 C C . THR A 1 193 ? 12.566 0.698 -6.305 1.00 96.06 193 THR A C 1
ATOM 1446 O O . THR A 1 193 ? 12.424 0.772 -7.526 1.00 96.06 193 THR A O 1
ATOM 1449 N N . VAL A 1 194 ? 11.570 0.884 -5.442 1.00 97.19 194 VAL A N 1
ATOM 1450 C CA . VAL A 1 194 ? 10.230 1.347 -5.819 1.00 97.19 194 VAL A CA 1
ATOM 1451 C C . VAL A 1 194 ? 10.018 2.747 -5.249 1.00 97.19 194 VAL A C 1
ATOM 1453 O O . VAL A 1 194 ? 10.377 3.009 -4.099 1.00 97.19 194 VAL A O 1
ATOM 1456 N N . SER A 1 195 ? 9.454 3.659 -6.037 1.00 96.88 195 SER A N 1
ATOM 1457 C CA . SER A 1 195 ? 9.233 5.052 -5.638 1.00 96.88 195 SER A CA 1
ATOM 1458 C C . SER A 1 195 ? 7.863 5.592 -6.045 1.00 96.88 195 SER A C 1
ATOM 1460 O O . SER A 1 195 ? 7.228 5.112 -6.987 1.00 96.88 195 SER A O 1
ATOM 1462 N N . ALA A 1 196 ? 7.421 6.617 -5.315 1.00 96.88 196 ALA A N 1
ATOM 1463 C CA . ALA A 1 196 ? 6.220 7.394 -5.599 1.00 96.88 196 ALA A CA 1
ATOM 1464 C C . ALA A 1 196 ? 6.620 8.861 -5.861 1.00 96.88 196 ALA A C 1
ATOM 1466 O O . ALA A 1 196 ? 6.746 9.633 -4.911 1.00 96.88 196 ALA A O 1
ATOM 1467 N N . PRO A 1 197 ? 6.856 9.267 -7.124 1.00 94.44 197 PRO A N 1
ATOM 1468 C CA . PRO A 1 197 ? 7.301 10.627 -7.453 1.00 94.44 197 PRO A CA 1
ATOM 1469 C C . PRO A 1 197 ? 6.228 11.695 -7.215 1.00 94.44 197 PRO A C 1
ATOM 1471 O O . PRO A 1 197 ? 6.549 12.872 -7.116 1.00 94.44 197 PRO A O 1
ATOM 1474 N N . SER A 1 198 ? 4.958 11.300 -7.118 1.00 92.81 198 SER A N 1
ATOM 1475 C CA . SER A 1 198 ? 3.842 12.197 -6.802 1.00 92.81 198 SER A CA 1
ATOM 1476 C C . SER A 1 198 ? 3.651 12.420 -5.297 1.00 92.81 198 SER A C 1
ATOM 1478 O O . SER A 1 198 ? 2.586 12.883 -4.894 1.00 92.81 198 SER A O 1
ATOM 1480 N N . ALA A 1 199 ? 4.635 12.063 -4.465 1.00 90.94 199 ALA A N 1
ATOM 1481 C CA . ALA A 1 199 ? 4.599 12.341 -3.036 1.00 90.94 199 ALA A CA 1
ATOM 1482 C C . ALA A 1 199 ? 4.611 13.855 -2.771 1.00 90.94 199 ALA A C 1
ATOM 1484 O O . ALA A 1 199 ? 5.301 14.612 -3.452 1.00 90.94 199 ALA A O 1
ATOM 1485 N N . GLU A 1 200 ? 3.823 14.305 -1.798 1.00 89.38 200 GLU A N 1
ATOM 1486 C CA . GLU A 1 200 ? 3.514 15.733 -1.633 1.00 89.38 200 GLU A CA 1
ATOM 1487 C C . GLU A 1 200 ? 4.236 16.370 -0.443 1.00 89.38 200 GLU A C 1
ATOM 1489 O O . GLU A 1 200 ? 4.490 17.573 -0.440 1.00 89.38 200 GLU A O 1
ATOM 1494 N N . THR A 1 201 ? 4.573 15.570 0.568 1.00 85.31 201 THR A N 1
ATOM 1495 C CA . THR A 1 201 ? 5.239 16.021 1.799 1.00 85.31 201 THR A CA 1
ATOM 1496 C C . THR A 1 201 ? 6.739 15.739 1.795 1.00 85.31 201 THR A C 1
ATOM 1498 O O . THR A 1 201 ? 7.531 16.562 2.249 1.00 85.31 201 THR A O 1
ATOM 1501 N N . SER A 1 202 ? 7.137 14.570 1.295 1.00 86.19 202 SER A N 1
ATOM 1502 C CA . SER A 1 202 ? 8.519 14.091 1.278 1.00 86.19 202 SER A CA 1
ATOM 1503 C C . SER A 1 202 ? 8.695 13.043 0.190 1.00 86.19 202 SER A C 1
ATOM 1505 O O . SER A 1 202 ? 7.756 12.296 -0.075 1.00 86.19 202 SER A O 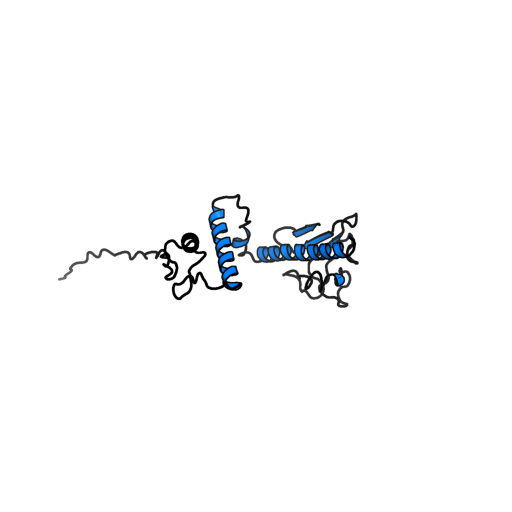1
ATOM 1507 N N . ASP A 1 203 ? 9.908 12.884 -0.339 1.00 90.12 203 ASP A N 1
ATOM 1508 C CA . ASP A 1 203 ? 10.210 11.775 -1.246 1.00 90.12 203 ASP A CA 1
ATOM 1509 C C . ASP A 1 203 ? 9.888 10.424 -0.587 1.00 90.12 203 ASP A C 1
ATOM 1511 O O . ASP A 1 203 ? 10.251 10.160 0.564 1.00 90.12 203 ASP A O 1
ATOM 1515 N N . ILE A 1 204 ? 9.179 9.562 -1.318 1.00 94.12 204 ILE A N 1
ATOM 1516 C CA . ILE A 1 204 ? 8.837 8.208 -0.877 1.00 94.12 204 ILE A CA 1
ATOM 1517 C C . ILE A 1 204 ? 9.502 7.226 -1.832 1.00 94.12 204 ILE A C 1
ATOM 1519 O O . ILE A 1 204 ? 9.107 7.084 -2.992 1.00 94.12 204 ILE A O 1
ATOM 1523 N N . SER A 1 205 ? 10.496 6.510 -1.320 1.00 94.50 205 SER A N 1
ATOM 1524 C CA . SER A 1 205 ? 11.134 5.397 -2.013 1.00 94.50 205 SER A CA 1
ATOM 1525 C C . SER A 1 205 ? 11.583 4.341 -1.021 1.00 94.50 205 SER A C 1
ATOM 1527 O O . SER A 1 205 ? 12.043 4.681 0.069 1.00 94.50 205 SER A O 1
ATOM 1529 N N . VAL A 1 206 ? 11.499 3.077 -1.415 1.00 94.44 206 VAL A N 1
ATOM 1530 C CA . VAL A 1 206 ? 12.015 1.955 -0.631 1.00 94.44 206 VAL A CA 1
ATOM 1531 C C . VAL A 1 206 ? 12.908 1.117 -1.531 1.00 94.44 206 VAL A C 1
ATOM 1533 O O . VAL A 1 206 ? 12.552 0.841 -2.677 1.00 94.44 206 VAL A O 1
ATOM 1536 N N . THR A 1 207 ? 14.068 0.736 -1.002 1.00 93.25 207 THR A N 1
ATOM 1537 C CA . THR A 1 207 ? 15.031 -0.138 -1.670 1.00 93.25 207 THR A CA 1
ATOM 1538 C C . THR A 1 207 ? 15.221 -1.387 -0.834 1.00 93.25 207 THR A C 1
ATOM 1540 O O . THR A 1 207 ? 15.426 -1.285 0.378 1.00 93.25 207 THR A O 1
ATOM 1543 N N . ARG A 1 208 ? 15.154 -2.546 -1.479 1.00 89.06 208 ARG A N 1
ATOM 1544 C CA . ARG A 1 208 ? 15.417 -3.846 -0.873 1.00 89.06 208 ARG A CA 1
ATOM 1545 C C . ARG A 1 208 ? 15.917 -4.809 -1.934 1.00 89.06 208 ARG A C 1
ATOM 1547 O O . ARG A 1 208 ? 16.724 -5.668 -1.542 1.00 89.06 208 ARG A O 1
#

pLDDT: mean 82.04, std 15.93, range [40.06, 97.19]

Secondary structure (DSSP, 8-state):
-----------------------PPPTT--TT-TTHHHHHHHHHTTS----TTS---TTSPPPHHHHHHHHHHHHHHHHHHHTT-S--SS-THHHHGGGSHHHHHHHHHHHHHHHHHHHHHHHHHHTTT---TT--SS-EEEESSSSTT-TTSB--TTTBTTTBSS----TTS--SSEEEEEEEE-TTS--EEEEETT-SSS-EEEE-

Solvent-accessible surface area (backbone atoms only — not comparable to full-atom values): 12731 Å² total; per-residue (Å²): 134,85,91,85,84,87,80,91,75,82,78,79,78,83,71,80,76,81,79,72,84,72,82,74,76,41,79,68,62,54,90,88,42,91,57,38,70,58,52,53,51,31,37,77,64,65,36,40,82,57,45,98,86,40,31,67,56,88,85,58,84,78,49,75,67,60,47,50,52,37,51,53,36,46,52,50,45,54,40,62,57,35,77,77,41,101,77,55,95,64,83,52,69,65,76,71,45,69,76,43,73,60,53,48,48,41,54,50,47,57,53,43,39,50,49,55,49,52,21,53,52,55,50,13,64,78,50,82,65,45,76,69,69,69,65,36,71,58,80,30,42,29,32,50,61,94,57,93,72,41,74,90,37,27,59,59,66,91,38,47,74,80,54,34,86,60,66,67,60,40,90,86,42,87,57,81,42,41,11,56,34,30,35,22,30,42,99,82,69,73,36,44,36,26,31,34,85,81,44,79,88,54,91,44,70,52,73,93

Radius of gyration: 28.54 Å; Cα contacts (8 Å, |Δi|>4): 258; chains: 1; bounding box: 72×79×71 Å

Foldseek 3Di:
DDDDDDDPDDDPPPDPPPPDDDQQQQPPQDPPPPCNVVQSVCSVLVLDRDDPVRHNPPPDDADPVNVVSSVVSVLVSVLVVCVVPVDDPDPSVVVPVVVDPLVVLLVVQLVLQCLVQQLQVVVCVVVVNAGDPQAEQDWFFAFFDPDPLQPRHRYPVVSDPPSHVTRAARPPDPNPTTRQKTWHADPVNRKIKIWRPPRDPDTHIDID

Mean predicted aligned error: 14.9 Å

Nearest PDB structures (foldseek):
  5t87-assembly2_F  TM=6.175E-01  e=4.210E+00  Cupriavidus taiwanensis LMG 19424
  5t87-assembly1_E  TM=6.055E-01  e=8.408E+00  Cupriavidus taiwanensis LMG 19424